Protein AF-A0A7C5CYV4-F1 (afdb_monomer)

pLDDT: mean 91.51, std 8.61, range [51.41, 98.88]

Sequence (320 aa):
MGTHDGYVVGGNYYFTNEAPPGLSGQSLVLNRGVSTPDTAIVINNTSIYDPGYTNTFDEEIDGLFTVAFWAKGGLSDTWRPWVSKFGENGLGWQLRNGGWVPAGTTIPCWTVRGGGWGGGEFLLGCGPTWARDGDREDLHAAVSGAGGSAQYYYTDNDWHLYVGTFNVYTGERKLYIDGILRGWMINNPPNTLAPQSHIVIGGRDTGGGVIEAFTACQVYDVRIYNYELSEEEIKALMPDPVIFSQPPASVTGYVGGKVTLAARVGITEPITNQWQLNGVDLVDGEYNGTIIIGARSNVLTMINLTTNMAGVYRLVVSNP

Nearest PDB structures (foldseek):
  2ags-assembly1_A  TM=5.484E-01  e=1.325E-05  Trypanosoma rangeli
  4dqa-assembly1_A  TM=5.396E-01  e=6.720E-04  Bacteroides ovatus ATCC 8483
  6s9f-assembly1_A  TM=2.936E-01  e=8.263E-04  Drosophila melanogaster
  6s9f-assembly2_B  TM=2.957E-01  e=1.385E-03  Drosophila melanogaster
  2y25-assembly1_A  TM=2.610E-01  e=2.855E-03  Homo sapiens

Radius of gyration: 23.03 Å; Cα contacts (8 Å, |Δi|>4): 926; chains: 1; bounding box: 54×42×73 Å

Structure (mmCIF, N/CA/C/O backbone):
data_AF-A0A7C5CYV4-F1
#
_entry.id   AF-A0A7C5CYV4-F1
#
loop_
_atom_site.group_PDB
_atom_site.id
_atom_site.type_symbol
_atom_site.label_atom_id
_atom_site.label_alt_id
_atom_site.label_comp_id
_atom_site.label_asym_id
_atom_site.label_entity_id
_atom_site.label_seq_id
_atom_site.pdbx_PDB_ins_code
_atom_site.Cartn_x
_atom_site.Cartn_y
_atom_site.Cartn_z
_atom_site.occupancy
_atom_site.B_iso_or_equiv
_atom_site.auth_seq_id
_atom_site.auth_comp_id
_atom_site.auth_asym_id
_atom_site.auth_atom_id
_atom_site.pdbx_PDB_model_num
ATOM 1 N N . MET A 1 1 ? -9.041 -8.671 -25.259 1.00 51.41 1 MET A N 1
ATOM 2 C CA . MET A 1 1 ? -7.736 -8.359 -24.660 1.00 51.41 1 MET A CA 1
ATOM 3 C C . MET A 1 1 ? -7.744 -6.883 -24.356 1.00 51.41 1 MET A C 1
ATOM 5 O O . MET A 1 1 ? -8.153 -6.115 -25.226 1.00 51.41 1 MET A O 1
ATOM 9 N N . GLY A 1 2 ? -7.483 -6.528 -23.105 1.00 73.31 2 GLY A N 1
ATOM 10 C CA . GLY A 1 2 ? -7.384 -5.147 -22.658 1.00 73.31 2 GLY A CA 1
ATOM 11 C C . GLY A 1 2 ? -6.054 -4.530 -23.085 1.00 73.31 2 GLY A C 1
ATOM 12 O O . GLY A 1 2 ? -5.097 -5.232 -23.403 1.00 73.31 2 GLY A O 1
ATOM 13 N N . THR A 1 3 ? -5.999 -3.199 -23.102 1.00 87.81 3 THR A N 1
ATOM 14 C CA . THR A 1 3 ? -4.790 -2.430 -23.445 1.00 87.81 3 THR A CA 1
ATOM 15 C C . THR A 1 3 ? -3.607 -2.765 -22.534 1.00 87.81 3 THR A C 1
ATOM 17 O O . THR A 1 3 ? -2.477 -2.718 -22.989 1.00 87.81 3 THR A O 1
ATOM 20 N N . HIS A 1 4 ? -3.852 -3.161 -21.283 1.00 94.00 4 HIS A N 1
ATOM 21 C CA . HIS A 1 4 ? -2.819 -3.451 -20.283 1.00 94.00 4 HIS A CA 1
ATOM 22 C C . HIS A 1 4 ? -2.990 -4.847 -19.673 1.00 94.00 4 HIS A C 1
ATOM 24 O O . HIS A 1 4 ? -3.021 -5.013 -18.455 1.00 94.00 4 HIS A O 1
ATOM 30 N N . ASP A 1 5 ? -3.154 -5.863 -20.522 1.00 94.62 5 ASP A N 1
ATOM 31 C CA . ASP A 1 5 ? -3.214 -7.251 -20.060 1.00 94.62 5 ASP A CA 1
ATOM 32 C C . ASP A 1 5 ? -1.851 -7.680 -19.484 1.00 94.62 5 ASP A C 1
ATOM 34 O O . ASP A 1 5 ? -0.799 -7.429 -20.077 1.00 94.62 5 ASP A O 1
ATOM 38 N N . GLY A 1 6 ? -1.860 -8.354 -18.334 1.00 94.94 6 GLY A N 1
ATOM 39 C CA . GLY A 1 6 ? -0.648 -8.907 -17.729 1.00 94.94 6 GLY A CA 1
ATOM 40 C C . GLY A 1 6 ? -0.226 -10.235 -18.363 1.00 94.94 6 GLY A C 1
ATOM 41 O O . GLY A 1 6 ? -1.073 -11.067 -18.694 1.00 94.94 6 GLY A O 1
ATOM 42 N N . TYR A 1 7 ? 1.079 -10.468 -18.476 1.00 96.19 7 TYR A N 1
ATOM 43 C CA . TYR A 1 7 ? 1.656 -11.767 -18.819 1.00 96.19 7 TYR A CA 1
ATOM 44 C C . TYR A 1 7 ? 2.636 -12.230 -17.742 1.00 96.19 7 TYR A C 1
ATOM 46 O O . TYR A 1 7 ? 3.230 -11.430 -17.023 1.00 96.19 7 TYR A O 1
ATOM 54 N N . VAL A 1 8 ? 2.788 -13.545 -17.607 1.00 97.75 8 VAL A N 1
ATOM 55 C CA . VAL A 1 8 ? 3.682 -14.134 -16.609 1.00 97.75 8 VAL A CA 1
ATOM 56 C C . VAL A 1 8 ? 5.107 -14.256 -17.145 1.00 97.75 8 VAL A C 1
ATOM 58 O O . VAL A 1 8 ? 5.327 -14.695 -18.273 1.00 97.75 8 VAL A O 1
ATOM 61 N N . VAL A 1 9 ? 6.074 -13.923 -16.297 1.00 97.88 9 VAL A N 1
ATOM 62 C CA . VAL A 1 9 ? 7.462 -14.394 -16.381 1.00 97.88 9 VAL A CA 1
ATOM 63 C C . VAL A 1 9 ? 7.652 -15.409 -15.257 1.00 97.88 9 VAL A C 1
ATOM 65 O O . VAL A 1 9 ? 7.185 -15.160 -14.150 1.00 97.88 9 VAL A O 1
ATOM 68 N N . GLY A 1 10 ? 8.287 -16.551 -15.532 1.00 96.12 10 GLY A N 1
ATOM 69 C CA . GLY A 1 10 ? 8.396 -17.668 -14.582 1.00 96.12 10 GLY A CA 1
ATOM 70 C C . GLY A 1 10 ? 7.195 -18.621 -14.637 1.00 96.12 10 GLY A C 1
ATOM 71 O O . GLY A 1 10 ? 6.613 -18.832 -15.703 1.00 96.12 10 GLY A O 1
ATOM 72 N N . GLY A 1 11 ? 6.830 -19.229 -13.503 1.00 95.38 11 GLY A N 1
ATOM 73 C CA . GLY A 1 11 ? 5.749 -20.227 -13.467 1.00 95.38 11 GLY A CA 1
ATOM 74 C C . GLY A 1 11 ? 5.140 -20.557 -12.099 1.00 95.38 11 GLY A C 1
ATOM 75 O O . GLY A 1 11 ? 4.146 -21.277 -12.046 1.00 95.38 11 GLY A O 1
ATOM 76 N N . ASN A 1 12 ? 5.675 -20.035 -10.992 1.00 97.00 12 ASN A N 1
ATOM 77 C CA . ASN A 1 12 ? 5.124 -20.228 -9.648 1.00 97.00 12 ASN A CA 1
ATOM 78 C C . ASN A 1 12 ? 4.121 -19.117 -9.300 1.00 97.00 12 ASN A C 1
ATOM 80 O O . ASN A 1 12 ? 4.417 -18.206 -8.521 1.00 97.00 12 ASN A O 1
ATOM 84 N N . TYR A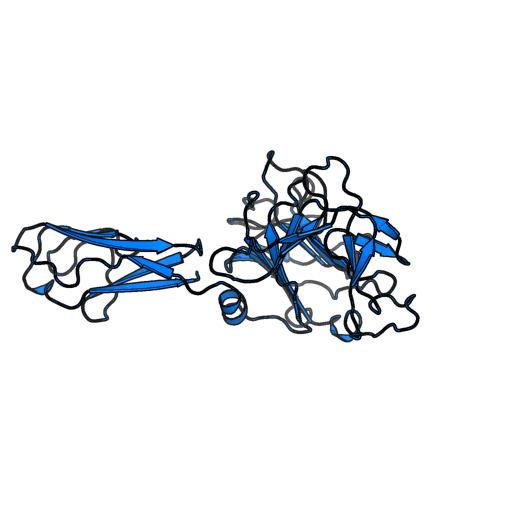 1 13 ? 2.936 -19.193 -9.907 1.00 98.00 13 TYR A N 1
ATOM 85 C CA . TYR A 1 13 ? 1.819 -18.304 -9.606 1.00 98.00 13 TYR A CA 1
ATOM 86 C C . TYR A 1 13 ? 0.483 -19.043 -9.622 1.00 98.00 13 TYR A C 1
ATOM 88 O O . TYR A 1 13 ? 0.315 -20.039 -10.324 1.00 98.00 13 TYR A O 1
ATOM 96 N N . TYR A 1 14 ? -0.481 -18.545 -8.853 1.00 98.12 14 TYR A N 1
ATOM 97 C CA . TYR A 1 14 ? -1.870 -18.999 -8.906 1.00 98.12 14 TYR A CA 1
ATOM 98 C C . TYR A 1 14 ? -2.801 -17.980 -8.242 1.00 98.12 14 TYR A C 1
ATOM 100 O O . TYR A 1 14 ? -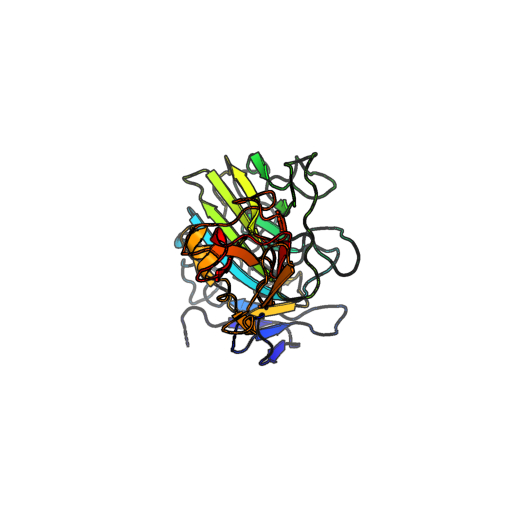2.367 -17.172 -7.423 1.00 98.12 14 TYR A O 1
ATOM 108 N N . PHE A 1 15 ? -4.092 -18.036 -8.569 1.00 98.00 15 PHE A N 1
ATOM 109 C CA . PHE A 1 15 ? -5.118 -17.249 -7.884 1.00 98.00 15 PHE A CA 1
ATOM 110 C C . PHE A 1 15 ? -5.742 -18.043 -6.736 1.00 98.00 15 PHE A C 1
ATOM 112 O O . PHE A 1 15 ? -5.968 -19.249 -6.850 1.00 98.00 15 PHE A O 1
ATOM 119 N N . THR A 1 16 ? -6.044 -17.369 -5.630 1.00 98.06 16 THR A N 1
ATOM 120 C CA . THR A 1 16 ? -6.710 -17.954 -4.457 1.00 98.06 16 THR A CA 1
ATOM 121 C C . THR A 1 16 ? -7.824 -17.043 -3.957 1.00 98.06 16 THR A C 1
ATOM 123 O O . THR A 1 16 ? -7.782 -15.838 -4.177 1.00 98.06 16 THR A O 1
ATOM 126 N N . ASN A 1 17 ? -8.806 -17.611 -3.255 1.00 96.38 17 ASN A N 1
ATOM 127 C CA . ASN A 1 17 ? -9.902 -16.858 -2.631 1.00 96.38 17 ASN A CA 1
ATOM 128 C C . ASN A 1 17 ? -9.525 -16.265 -1.260 1.00 96.38 17 ASN A C 1
ATOM 130 O O . ASN A 1 17 ? -10.371 -15.677 -0.592 1.00 96.38 17 ASN A O 1
ATOM 134 N N . GLU A 1 18 ? -8.285 -16.453 -0.797 1.00 95.00 18 GLU A N 1
ATOM 135 C CA . GLU A 1 18 ? -7.772 -15.684 0.339 1.00 95.00 18 GLU A CA 1
ATOM 136 C C . GLU A 1 18 ? -7.654 -14.219 -0.092 1.00 95.00 18 GLU A C 1
ATOM 138 O O . GLU A 1 18 ? -6.899 -13.897 -1.005 1.00 95.00 18 GLU A O 1
ATOM 143 N N . ALA A 1 19 ? -8.419 -13.345 0.544 1.00 92.06 19 ALA A N 1
ATOM 144 C CA . ALA A 1 19 ? -8.445 -11.913 0.284 1.00 92.06 19 ALA A CA 1
ATOM 145 C C . ALA A 1 19 ? -8.018 -11.156 1.551 1.00 92.06 19 ALA A C 1
ATOM 147 O O . ALA A 1 19 ? -7.995 -11.755 2.636 1.00 92.06 19 ALA A O 1
ATOM 148 N N . PRO A 1 20 ? -7.688 -9.860 1.436 1.00 92.31 20 PRO A N 1
ATOM 149 C CA . PRO A 1 20 ? -7.478 -9.022 2.603 1.00 92.31 20 PRO A CA 1
ATOM 150 C C . PRO A 1 20 ? -8.663 -9.074 3.579 1.00 92.31 20 PRO A C 1
ATOM 152 O O . PRO A 1 20 ? -9.802 -9.294 3.150 1.00 92.31 20 PRO A O 1
ATOM 155 N N . PRO A 1 21 ? -8.419 -8.873 4.885 1.00 85.06 21 PRO A N 1
ATOM 156 C CA . PRO A 1 21 ? -9.464 -8.782 5.897 1.00 85.06 21 PRO A CA 1
ATOM 157 C C . PRO A 1 21 ? -10.642 -7.910 5.449 1.00 85.06 21 PRO A C 1
ATOM 159 O O . PRO A 1 21 ? -10.439 -6.820 4.937 1.00 85.06 21 PRO A O 1
ATOM 162 N N . GLY A 1 22 ? -11.878 -8.393 5.603 1.00 83.44 22 GLY A N 1
ATOM 163 C CA . GLY A 1 22 ? -13.083 -7.640 5.222 1.00 83.44 22 GLY A CA 1
ATOM 164 C C . GLY A 1 22 ? -13.363 -7.536 3.716 1.00 83.44 22 GLY A C 1
ATOM 165 O O . GLY A 1 22 ? -14.445 -7.082 3.349 1.00 83.44 22 GLY A O 1
ATOM 166 N N . LEU A 1 23 ? -12.456 -7.994 2.846 1.00 88.69 23 LEU A N 1
ATOM 167 C CA . LEU A 1 23 ? -12.651 -8.023 1.396 1.00 88.69 23 LEU A CA 1
ATOM 168 C C . LEU A 1 23 ? -12.988 -9.433 0.893 1.00 88.69 23 LEU A C 1
ATOM 170 O O . LEU A 1 23 ? -12.772 -10.446 1.557 1.00 88.69 23 LEU A O 1
ATOM 174 N N . SER A 1 24 ? -13.532 -9.494 -0.320 1.00 90.56 24 SER A N 1
ATOM 175 C CA . SER A 1 24 ? -13.880 -10.734 -1.013 1.00 90.56 24 SER A CA 1
ATOM 176 C C . SER A 1 24 ? -13.398 -10.678 -2.453 1.00 90.56 24 SER A C 1
ATOM 178 O O . SER A 1 24 ? -13.527 -9.637 -3.089 1.00 90.56 24 SER A O 1
ATOM 180 N N . GLY A 1 25 ? -12.934 -11.796 -2.999 1.00 93.44 25 GLY A N 1
ATOM 181 C CA . GLY A 1 25 ? -12.469 -11.869 -4.379 1.00 93.44 25 GLY A CA 1
ATOM 182 C C . GLY A 1 25 ? -11.331 -12.866 -4.512 1.00 93.44 25 GLY A C 1
ATOM 183 O O . GLY A 1 25 ? -11.201 -13.775 -3.692 1.00 93.44 25 GLY A O 1
ATOM 184 N N . GLN A 1 26 ? -10.511 -12.683 -5.545 1.00 96.75 26 GLN A N 1
ATOM 185 C CA . GLN A 1 26 ? -9.305 -13.472 -5.757 1.00 96.75 26 GLN A CA 1
ATOM 186 C C . GLN A 1 26 ? -8.059 -12.608 -5.608 1.00 96.75 26 GLN A C 1
ATOM 188 O O . GLN A 1 26 ? -8.012 -11.492 -6.116 1.00 96.75 26 GLN A O 1
ATOM 193 N N . SER A 1 27 ? -7.043 -13.144 -4.945 1.00 98.12 27 SER A N 1
ATOM 194 C CA . SER A 1 27 ? -5.697 -12.576 -4.899 1.00 98.12 27 SER A CA 1
ATOM 195 C C . SER A 1 27 ? -4.739 -13.414 -5.735 1.00 98.12 27 SER A C 1
ATOM 197 O O . SER A 1 27 ? -4.954 -14.612 -5.949 1.00 98.12 27 SER A O 1
ATOM 199 N N . LEU A 1 28 ? -3.673 -12.777 -6.206 1.00 98.25 28 LEU A N 1
ATOM 200 C CA . LEU A 1 28 ? -2.596 -13.415 -6.944 1.00 98.25 28 LEU A CA 1
ATOM 201 C C . LEU A 1 28 ? -1.492 -13.813 -5.967 1.00 98.25 28 LEU A C 1
ATOM 203 O O . LEU A 1 28 ? -0.954 -12.963 -5.265 1.00 98.25 28 LEU A O 1
ATOM 207 N N . VAL A 1 29 ? -1.124 -15.089 -5.953 1.00 98.25 29 VAL A N 1
ATOM 208 C CA . VAL A 1 29 ? 0.038 -15.603 -5.224 1.00 98.25 29 VAL A CA 1
ATOM 209 C C . VAL A 1 29 ? 1.217 -15.717 -6.183 1.00 98.25 29 VAL A C 1
ATOM 211 O O . VAL A 1 29 ? 1.066 -16.282 -7.264 1.00 98.25 29 VAL A O 1
ATOM 214 N N . LEU A 1 30 ? 2.387 -15.235 -5.765 1.00 97.75 30 LEU A N 1
ATOM 215 C CA . LEU A 1 30 ? 3.654 -15.317 -6.489 1.00 97.75 30 LEU A CA 1
ATOM 216 C C . LEU A 1 30 ? 4.726 -15.961 -5.607 1.00 97.75 30 LEU A C 1
ATOM 218 O O . LEU A 1 30 ? 4.907 -15.589 -4.448 1.00 97.75 30 LEU A O 1
ATOM 222 N N . ASN A 1 31 ? 5.469 -16.916 -6.168 1.00 96.12 31 ASN A N 1
ATOM 223 C CA . ASN A 1 31 ? 6.646 -17.532 -5.549 1.00 96.12 31 ASN A CA 1
ATOM 224 C C . ASN A 1 31 ? 6.398 -18.114 -4.138 1.00 96.12 31 ASN A C 1
ATOM 226 O O . ASN A 1 31 ? 7.244 -18.000 -3.246 1.00 96.12 31 ASN A O 1
ATOM 230 N N . ARG A 1 32 ? 5.245 -18.754 -3.894 1.00 92.06 32 ARG A N 1
ATOM 231 C CA . ARG A 1 32 ? 4.964 -19.349 -2.576 1.00 92.06 32 ARG A CA 1
ATOM 232 C C . ARG A 1 32 ? 5.909 -20.514 -2.295 1.00 92.06 32 ARG A C 1
ATOM 234 O O . ARG A 1 32 ? 6.055 -21.417 -3.116 1.00 92.06 32 ARG A O 1
ATOM 241 N N . GLY A 1 33 ? 6.499 -20.511 -1.099 1.00 87.69 33 GLY A N 1
ATOM 242 C CA . GLY A 1 33 ? 7.288 -21.630 -0.577 1.00 87.69 33 GLY A CA 1
ATOM 243 C C . GLY A 1 33 ? 8.644 -21.846 -1.252 1.00 87.69 33 GLY A C 1
ATOM 244 O O . GLY A 1 33 ? 9.240 -22.899 -1.044 1.00 87.69 33 GLY A O 1
ATOM 245 N N . VAL A 1 34 ? 9.140 -20.882 -2.038 1.00 87.56 34 VAL A N 1
ATOM 246 C CA . VAL A 1 34 ? 10.459 -20.969 -2.684 1.00 87.56 34 VAL A CA 1
ATOM 247 C C . VAL A 1 34 ? 11.450 -19.978 -2.079 1.00 87.56 34 VAL A C 1
ATOM 249 O O . VAL A 1 34 ? 11.099 -18.851 -1.739 1.00 87.56 34 VAL A O 1
ATOM 252 N N . SER A 1 35 ? 12.708 -20.401 -1.954 1.00 86.25 35 SER A N 1
ATOM 253 C CA . SER A 1 35 ? 13.813 -19.562 -1.468 1.00 86.25 35 SER A CA 1
ATOM 254 C C . SER A 1 35 ? 14.411 -18.670 -2.558 1.00 86.25 35 SER A C 1
ATOM 256 O O . SER A 1 35 ? 14.986 -17.626 -2.255 1.00 86.25 35 SER A O 1
ATOM 258 N N . THR A 1 36 ? 14.245 -19.048 -3.827 1.00 90.19 36 THR A N 1
ATOM 259 C CA . THR A 1 36 ? 14.706 -18.295 -5.001 1.00 90.19 36 THR A CA 1
ATOM 260 C C . THR A 1 36 ? 13.524 -17.975 -5.921 1.00 90.19 36 THR A C 1
ATOM 262 O O . THR A 1 36 ? 13.259 -18.733 -6.853 1.00 90.19 36 THR A O 1
ATOM 265 N N . PRO A 1 37 ? 12.776 -16.896 -5.636 1.00 93.56 37 PRO A N 1
ATOM 266 C CA . PRO A 1 37 ? 11.715 -16.397 -6.507 1.00 93.56 37 PRO A CA 1
ATOM 267 C C . PRO A 1 37 ? 12.201 -16.095 -7.929 1.00 93.56 37 PRO A C 1
ATOM 269 O O . PRO A 1 37 ? 13.286 -15.540 -8.103 1.00 93.56 37 PRO A O 1
ATOM 272 N N . ASP A 1 38 ? 11.379 -16.433 -8.918 1.00 96.25 38 ASP A N 1
ATOM 273 C CA . ASP A 1 38 ? 11.640 -16.251 -10.354 1.00 96.25 38 ASP A CA 1
ATOM 274 C C . ASP A 1 38 ? 10.377 -15.879 -11.154 1.00 96.25 38 ASP A C 1
ATOM 276 O O . ASP A 1 38 ? 10.398 -15.838 -12.385 1.00 96.25 38 ASP A O 1
ATOM 280 N N . THR A 1 39 ? 9.259 -15.654 -10.456 1.00 97.94 39 THR A N 1
ATOM 281 C CA . THR A 1 39 ? 7.946 -15.457 -11.063 1.00 97.94 39 THR A CA 1
ATOM 282 C C . THR A 1 39 ? 7.392 -14.062 -10.783 1.00 97.94 39 THR A C 1
ATOM 284 O O . THR A 1 39 ? 7.377 -13.618 -9.637 1.00 97.94 39 THR A O 1
ATOM 287 N N . ALA A 1 40 ? 6.906 -13.377 -11.816 1.00 98.31 40 ALA A N 1
ATOM 288 C CA . ALA A 1 40 ? 6.264 -12.064 -11.728 1.00 98.31 40 ALA A CA 1
ATOM 289 C C . ALA A 1 40 ? 5.204 -11.905 -12.826 1.00 98.31 40 ALA A C 1
ATOM 291 O O . ALA A 1 40 ? 5.198 -12.653 -13.806 1.00 98.31 40 ALA A O 1
ATOM 292 N N . ILE A 1 41 ? 4.331 -10.908 -12.681 1.00 98.50 41 ILE A N 1
ATOM 293 C CA . ILE A 1 41 ? 3.418 -10.482 -13.746 1.00 98.50 41 ILE A CA 1
ATOM 294 C C . ILE A 1 41 ? 3.920 -9.166 -14.326 1.00 98.50 41 ILE A C 1
ATOM 296 O O . ILE A 1 41 ? 4.076 -8.185 -13.603 1.00 98.50 41 ILE A O 1
ATOM 300 N N . VAL A 1 42 ? 4.156 -9.149 -15.630 1.00 98.44 42 VAL A N 1
ATOM 301 C CA . VAL A 1 42 ? 4.557 -7.968 -16.393 1.00 98.44 42 VAL A CA 1
ATOM 302 C C . VAL A 1 42 ? 3.335 -7.421 -17.119 1.00 98.44 42 VAL A C 1
ATOM 304 O O . VAL A 1 42 ? 2.555 -8.188 -17.684 1.00 98.44 42 VAL A O 1
ATOM 307 N N . ILE A 1 43 ? 3.134 -6.107 -17.087 1.00 97.94 43 ILE A N 1
ATOM 308 C CA . ILE A 1 43 ? 1.970 -5.466 -17.704 1.00 97.94 43 ILE A CA 1
ATOM 309 C C . ILE A 1 43 ? 2.323 -5.025 -19.124 1.00 97.94 43 ILE A C 1
ATOM 311 O O . ILE A 1 43 ? 3.224 -4.208 -19.314 1.00 97.94 43 ILE A O 1
ATOM 315 N N . ASN A 1 44 ? 1.606 -5.552 -20.120 1.00 96.38 44 ASN A N 1
ATOM 316 C CA . ASN A 1 44 ? 1.825 -5.183 -21.519 1.00 96.38 44 ASN A CA 1
ATOM 317 C C . ASN A 1 44 ? 1.519 -3.707 -21.783 1.00 96.38 44 ASN A C 1
ATOM 319 O O . ASN A 1 44 ? 0.660 -3.092 -21.141 1.00 96.38 44 ASN A O 1
ATOM 323 N N . ASN A 1 45 ? 2.166 -3.190 -22.823 1.00 96.38 45 ASN A N 1
ATOM 324 C CA . ASN A 1 45 ? 2.012 -1.837 -23.345 1.00 96.38 45 ASN A CA 1
ATOM 325 C C . ASN A 1 45 ? 2.392 -0.765 -22.323 1.00 96.38 45 ASN A C 1
ATOM 327 O O . ASN A 1 45 ? 1.825 0.324 -22.319 1.00 96.38 45 ASN A O 1
ATOM 331 N N . THR A 1 46 ? 3.345 -1.092 -21.450 1.00 96.94 46 THR A N 1
ATOM 332 C CA . THR A 1 46 ? 3.872 -0.179 -20.427 1.00 96.94 46 THR A CA 1
ATOM 333 C C . THR A 1 46 ? 5.365 0.074 -20.582 1.00 96.94 46 THR A C 1
ATOM 335 O O . THR A 1 46 ? 5.921 0.829 -19.793 1.00 96.94 46 THR A O 1
ATOM 338 N N . SER A 1 47 ? 6.012 -0.518 -21.589 1.00 96.88 47 SER A N 1
ATOM 339 C CA . SER A 1 47 ? 7.370 -0.181 -22.018 1.00 96.88 47 SER A CA 1
ATOM 340 C C . SER A 1 47 ? 7.355 0.325 -23.456 1.00 96.88 47 SER A C 1
ATOM 342 O O . SER A 1 47 ? 6.632 -0.213 -24.288 1.00 96.88 47 SER A O 1
ATOM 344 N N . ILE A 1 48 ? 8.213 1.288 -23.799 1.00 96.94 48 ILE A N 1
ATOM 345 C CA . ILE A 1 48 ? 8.389 1.772 -25.183 1.00 96.94 48 ILE A CA 1
ATOM 346 C C . ILE A 1 48 ? 8.885 0.694 -26.154 1.00 96.94 48 ILE A C 1
ATOM 348 O O . ILE A 1 48 ? 8.918 0.916 -27.364 1.00 96.94 48 ILE A O 1
ATOM 352 N N . TYR A 1 49 ? 9.311 -0.459 -25.637 1.00 95.88 49 TYR A N 1
ATOM 353 C CA . TYR A 1 49 ? 9.683 -1.612 -26.448 1.00 95.88 49 TYR A CA 1
ATOM 354 C C . TYR A 1 49 ? 8.490 -2.499 -26.820 1.00 95.88 49 TYR A C 1
ATOM 356 O O . TYR A 1 49 ? 8.626 -3.351 -27.700 1.00 95.88 49 TYR A O 1
ATOM 364 N N . ASP A 1 50 ? 7.325 -2.285 -26.205 1.00 95.25 50 ASP A N 1
ATOM 365 C CA . ASP A 1 50 ? 6.103 -2.982 -26.573 1.00 95.25 50 ASP A CA 1
ATOM 366 C C . ASP A 1 50 ? 5.590 -2.488 -27.931 1.00 95.25 50 ASP A C 1
ATOM 368 O O . ASP A 1 50 ? 5.411 -1.283 -28.126 1.00 95.25 50 ASP A O 1
ATOM 372 N N . PRO A 1 51 ? 5.238 -3.391 -28.868 1.00 93.19 51 PRO A N 1
ATOM 373 C CA . PRO A 1 51 ? 4.621 -2.996 -30.134 1.00 93.19 51 PRO A CA 1
ATOM 374 C C . PRO A 1 51 ? 3.318 -2.202 -29.967 1.00 93.19 51 PRO A C 1
ATOM 376 O O . PRO A 1 51 ? 2.934 -1.464 -30.872 1.00 93.19 51 PRO A O 1
ATOM 379 N N . GLY A 1 52 ? 2.624 -2.385 -28.838 1.00 94.06 52 GLY A N 1
ATOM 380 C CA . GLY A 1 52 ? 1.382 -1.696 -28.498 1.00 94.06 52 GLY A CA 1
ATOM 381 C C . GLY A 1 52 ? 1.528 -0.633 -27.409 1.00 94.06 52 GLY A C 1
ATOM 382 O O . GLY A 1 52 ? 0.503 -0.264 -26.843 1.00 94.06 52 GLY A O 1
ATOM 383 N N . TYR A 1 53 ? 2.751 -0.176 -27.101 1.00 95.69 53 TYR A N 1
ATOM 384 C CA . TYR A 1 53 ? 3.031 0.822 -26.062 1.00 95.69 53 TYR A CA 1
ATOM 385 C C . TYR A 1 53 ? 2.010 1.965 -26.036 1.00 95.69 53 TYR A C 1
ATOM 387 O O . TYR A 1 53 ? 1.736 2.599 -27.060 1.00 95.69 53 TYR A O 1
ATOM 395 N N . THR A 1 54 ? 1.507 2.267 -24.838 1.00 94.38 54 THR A N 1
ATOM 396 C CA . THR A 1 54 ? 0.770 3.498 -24.563 1.00 94.38 54 THR A CA 1
ATOM 397 C C . THR A 1 54 ? 1.426 4.247 -23.412 1.00 94.38 54 THR A C 1
ATOM 399 O O . THR A 1 54 ? 1.986 3.672 -22.484 1.00 94.38 54 THR A O 1
ATOM 402 N N . ASN A 1 55 ? 1.318 5.567 -23.459 1.00 92.25 55 ASN A N 1
ATOM 403 C CA . ASN A 1 55 ? 1.981 6.489 -22.540 1.00 92.25 55 ASN A CA 1
ATOM 404 C C . ASN A 1 55 ? 1.307 6.605 -21.155 1.00 92.25 55 ASN A C 1
ATOM 406 O O . ASN A 1 55 ? 1.604 7.503 -20.372 1.00 92.25 55 ASN A O 1
ATOM 410 N N . THR A 1 56 ? 0.378 5.696 -20.856 1.00 94.44 56 THR A N 1
ATOM 411 C CA . THR A 1 56 ? -0.519 5.729 -19.691 1.00 94.44 56 THR A CA 1
ATOM 412 C C . THR A 1 56 ? 0.219 5.684 -18.354 1.00 94.44 56 THR A C 1
ATOM 414 O O . THR A 1 56 ? -0.275 6.185 -17.350 1.00 94.44 56 THR A O 1
ATOM 417 N N . PHE A 1 57 ? 1.418 5.101 -18.333 1.00 95.06 57 PHE A N 1
ATOM 418 C CA . PHE A 1 57 ? 2.249 4.986 -17.131 1.00 95.06 57 PHE A CA 1
ATOM 419 C C . PHE A 1 57 ? 3.610 5.663 -17.283 1.00 95.06 57 PHE A C 1
ATOM 421 O O . PHE A 1 57 ? 4.548 5.348 -16.549 1.00 95.06 57 PHE A O 1
ATOM 428 N N . ASP A 1 58 ? 3.695 6.580 -18.243 1.00 94.00 58 ASP A N 1
ATOM 429 C CA . ASP A 1 58 ? 4.834 7.449 -18.480 1.00 94.00 58 ASP A CA 1
ATOM 430 C C . ASP A 1 58 ? 4.349 8.910 -18.378 1.00 94.00 58 ASP A C 1
ATOM 432 O O . ASP A 1 58 ? 4.013 9.335 -17.274 1.00 94.00 58 ASP A O 1
ATOM 436 N N . GLU A 1 59 ? 4.230 9.685 -19.458 1.00 90.56 59 GLU A N 1
ATOM 437 C CA . GLU A 1 59 ? 3.922 11.128 -19.333 1.00 90.56 59 GLU A CA 1
ATOM 438 C C . GLU A 1 59 ? 2.556 11.422 -18.677 1.00 90.56 59 GLU A C 1
ATOM 440 O O . GLU A 1 59 ? 2.348 12.514 -18.166 1.00 90.56 59 GLU A O 1
ATOM 445 N N . GLU A 1 60 ? 1.612 10.473 -18.643 1.00 92.38 60 GLU A N 1
ATOM 446 C CA . GLU A 1 60 ? 0.331 10.678 -17.947 1.00 92.38 60 GLU A CA 1
ATOM 447 C C . GLU A 1 60 ? 0.447 10.668 -16.409 1.00 92.38 60 GLU A C 1
ATOM 449 O O . GLU A 1 60 ? -0.486 11.106 -15.736 1.00 92.38 60 GLU A O 1
ATOM 454 N N . ILE A 1 61 ? 1.565 10.191 -15.846 1.00 94.31 61 ILE A N 1
ATOM 455 C CA . ILE A 1 61 ? 1.795 10.078 -14.392 1.00 94.31 61 ILE A CA 1
ATOM 456 C C . ILE A 1 61 ? 3.083 10.785 -13.921 1.00 94.31 61 ILE A C 1
ATOM 458 O O . ILE A 1 61 ? 3.554 10.552 -12.804 1.00 94.31 61 ILE A O 1
ATOM 462 N N . ASP A 1 62 ? 3.689 11.627 -14.762 1.00 89.19 62 ASP A N 1
ATOM 463 C CA . ASP A 1 62 ? 4.973 12.288 -14.479 1.00 89.19 62 ASP A CA 1
ATOM 464 C C . ASP A 1 62 ? 4.869 13.387 -13.401 1.00 89.19 62 ASP A C 1
ATOM 466 O O . ASP A 1 62 ? 5.761 13.544 -12.564 1.00 89.19 62 ASP A O 1
ATOM 470 N N . GLY A 1 63 ? 3.748 14.108 -13.358 1.00 91.06 63 GLY A N 1
ATOM 471 C CA . GLY A 1 63 ? 3.512 15.185 -12.401 1.00 91.06 63 GLY A CA 1
ATOM 472 C C . GLY A 1 63 ? 3.000 14.699 -11.047 1.00 91.06 63 GLY A C 1
ATOM 473 O O . GLY A 1 63 ? 3.552 15.044 -9.998 1.00 91.06 63 GLY A O 1
ATOM 474 N N . LEU A 1 64 ? 1.925 13.912 -11.052 1.00 95.88 64 LEU A N 1
ATOM 475 C CA . LEU A 1 64 ? 1.319 13.368 -9.842 1.00 95.88 64 LEU A CA 1
ATOM 476 C C . LEU A 1 64 ? 0.702 11.995 -10.095 1.00 95.88 64 LEU A C 1
ATOM 478 O O . LEU A 1 64 ? 0.139 11.748 -11.159 1.00 95.88 64 LEU A O 1
ATOM 482 N N . PHE A 1 65 ? 0.792 11.107 -9.110 1.00 98.38 65 PHE A N 1
ATOM 483 C CA . PHE A 1 65 ? 0.216 9.772 -9.200 1.00 98.38 65 PHE A CA 1
ATOM 484 C C . PHE A 1 65 ? 0.097 9.097 -7.836 1.00 98.38 65 PHE A C 1
ATOM 486 O O . PHE A 1 65 ? 0.748 9.481 -6.859 1.00 98.38 65 PHE A O 1
ATOM 493 N N . THR A 1 66 ? -0.722 8.050 -7.794 1.00 98.81 66 THR A N 1
ATOM 494 C CA . THR A 1 66 ? -0.871 7.173 -6.632 1.00 98.81 66 THR A CA 1
ATOM 495 C C . THR A 1 66 ? -0.741 5.721 -7.055 1.00 98.81 66 THR A C 1
ATOM 497 O O . THR A 1 66 ? -1.324 5.317 -8.057 1.00 98.81 66 THR A O 1
ATOM 500 N N . VAL A 1 67 ? -0.033 4.919 -6.263 1.00 98.88 67 VAL A N 1
ATOM 501 C CA . VAL A 1 67 ? -0.017 3.455 -6.370 1.00 98.88 67 VAL A CA 1
ATOM 502 C C . VAL A 1 67 ? -0.610 2.888 -5.090 1.00 98.88 67 VAL A C 1
ATOM 504 O O . VAL A 1 67 ? -0.114 3.191 -4.008 1.00 98.88 67 VAL A O 1
ATOM 507 N N . ALA A 1 68 ? -1.657 2.075 -5.209 1.00 98.75 68 ALA A N 1
ATOM 508 C CA . ALA A 1 68 ? -2.346 1.459 -4.082 1.00 98.75 68 ALA A CA 1
ATOM 509 C C . ALA A 1 68 ? -2.549 -0.037 -4.328 1.00 98.75 68 ALA A C 1
ATOM 511 O O . ALA A 1 68 ? -2.951 -0.431 -5.420 1.00 98.75 68 ALA A O 1
ATOM 512 N N . PHE A 1 69 ? -2.277 -0.871 -3.330 1.00 98.50 69 PHE A N 1
ATOM 513 C CA . PHE A 1 69 ? -2.570 -2.303 -3.384 1.00 98.50 69 PHE A CA 1
ATOM 514 C C . PHE A 1 69 ? -2.558 -2.923 -1.996 1.00 98.50 69 PHE A C 1
ATOM 516 O O . PHE A 1 69 ? -1.914 -2.423 -1.076 1.00 98.50 69 PHE A O 1
ATOM 523 N N . TRP A 1 70 ? -3.198 -4.078 -1.872 1.00 97.94 70 TRP A N 1
ATOM 524 C CA . TRP A 1 70 ? -2.997 -4.953 -0.730 1.00 97.94 70 TRP A CA 1
ATOM 525 C C . TRP A 1 70 ? -1.891 -5.953 -1.031 1.00 97.94 70 TRP A C 1
ATOM 527 O O . TRP A 1 70 ? -1.860 -6.546 -2.114 1.00 97.94 70 TRP A O 1
ATOM 537 N N . ALA A 1 71 ? -1.009 -6.182 -0.065 1.00 96.25 71 ALA A N 1
ATOM 538 C CA . ALA A 1 71 ? -0.028 -7.251 -0.152 1.00 96.25 71 ALA A CA 1
ATOM 539 C C . ALA A 1 71 ? 0.109 -8.004 1.168 1.00 96.25 71 ALA A C 1
ATOM 541 O O . ALA A 1 71 ? -0.096 -7.457 2.247 1.00 96.25 71 ALA A O 1
ATOM 542 N N . LYS A 1 72 ? 0.461 -9.277 1.035 1.00 93.56 72 LYS A N 1
ATOM 543 C CA . LYS A 1 72 ? 0.797 -10.204 2.105 1.00 93.56 72 LYS A CA 1
ATOM 544 C C . LYS A 1 72 ? 2.138 -10.855 1.786 1.00 93.56 72 LYS A C 1
ATOM 546 O O . LYS A 1 72 ? 2.388 -11.262 0.646 1.00 93.56 72 LYS A O 1
ATOM 551 N N . GLY A 1 73 ? 3.006 -10.972 2.783 1.00 91.00 73 GLY A N 1
ATOM 552 C CA . GLY A 1 73 ? 4.369 -11.463 2.592 1.00 91.00 73 GLY A CA 1
ATOM 553 C C . GL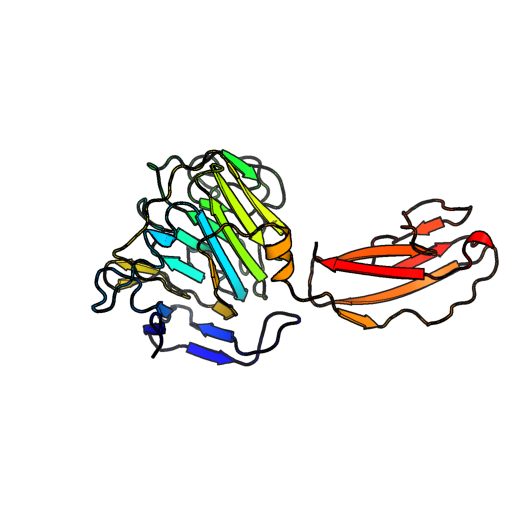Y A 1 73 ? 5.254 -10.488 1.805 1.00 91.00 73 GLY A C 1
ATOM 554 O O . GLY A 1 73 ? 5.081 -9.276 1.855 1.00 91.00 73 GLY A O 1
ATOM 555 N N . GLY A 1 74 ? 6.238 -11.006 1.071 1.00 84.00 74 GLY A N 1
ATOM 556 C CA . GLY A 1 74 ? 7.280 -10.193 0.432 1.00 84.00 74 GLY A CA 1
ATOM 557 C C . GLY A 1 74 ? 8.327 -9.689 1.419 1.00 84.00 74 GLY A C 1
ATOM 558 O O . GLY A 1 74 ? 9.052 -8.744 1.128 1.00 84.00 74 GLY A O 1
ATOM 559 N N . LEU A 1 75 ? 8.414 -10.317 2.590 1.00 76.62 75 LEU A N 1
ATOM 560 C CA . LEU A 1 75 ? 9.342 -9.937 3.642 1.00 76.62 75 LEU A CA 1
ATOM 561 C C . LEU A 1 75 ? 10.663 -10.668 3.442 1.00 76.62 75 LEU A C 1
ATOM 563 O O . LEU A 1 75 ? 10.813 -11.844 3.774 1.00 76.62 75 LEU A O 1
ATOM 567 N N . SER A 1 76 ? 11.621 -9.960 2.869 1.00 69.19 76 SER A N 1
ATOM 568 C CA . SER A 1 76 ? 13.017 -10.360 2.824 1.00 69.19 76 SER A CA 1
ATOM 569 C C . SER A 1 76 ? 13.864 -9.177 3.274 1.00 69.19 76 SER A C 1
ATOM 571 O O . SER A 1 76 ? 13.452 -8.026 3.164 1.00 69.19 76 SER A O 1
ATOM 573 N N . ASP A 1 77 ? 15.070 -9.449 3.751 1.00 66.06 77 ASP A N 1
ATOM 574 C CA . ASP A 1 77 ? 16.091 -8.447 4.083 1.00 66.06 77 ASP A CA 1
ATOM 575 C C . ASP A 1 77 ? 16.733 -7.806 2.834 1.00 66.06 77 ASP A C 1
ATOM 577 O O . ASP A 1 77 ? 17.887 -7.375 2.843 1.00 66.06 77 ASP A O 1
ATOM 581 N N . THR A 1 78 ? 16.003 -7.783 1.722 1.00 78.06 78 THR A N 1
ATOM 582 C CA . THR A 1 78 ? 16.505 -7.447 0.391 1.00 78.06 78 THR A CA 1
ATOM 583 C C . THR A 1 78 ? 15.464 -6.641 -0.351 1.00 78.06 78 THR A C 1
ATOM 585 O O . THR A 1 78 ? 14.344 -7.112 -0.463 1.00 78.06 78 THR A O 1
ATOM 588 N N . TRP A 1 79 ? 15.874 -5.490 -0.891 1.00 91.44 79 TRP A N 1
ATOM 589 C CA . TRP A 1 79 ? 15.109 -4.513 -1.676 1.00 91.44 79 TRP A CA 1
ATOM 590 C C . TRP A 1 79 ? 14.321 -5.113 -2.851 1.00 91.44 79 TRP A C 1
ATOM 592 O O . TRP A 1 79 ? 14.749 -5.080 -4.006 1.00 91.44 79 TRP A O 1
ATOM 602 N N . ARG A 1 80 ? 13.156 -5.664 -2.541 1.00 91.94 80 ARG A N 1
ATOM 603 C CA . ARG A 1 80 ? 12.277 -6.409 -3.427 1.00 91.94 80 ARG A CA 1
ATOM 604 C C . ARG A 1 80 ? 10.929 -5.699 -3.564 1.00 91.94 80 ARG A C 1
ATOM 606 O O . ARG A 1 80 ? 10.235 -5.484 -2.565 1.00 91.94 80 ARG A O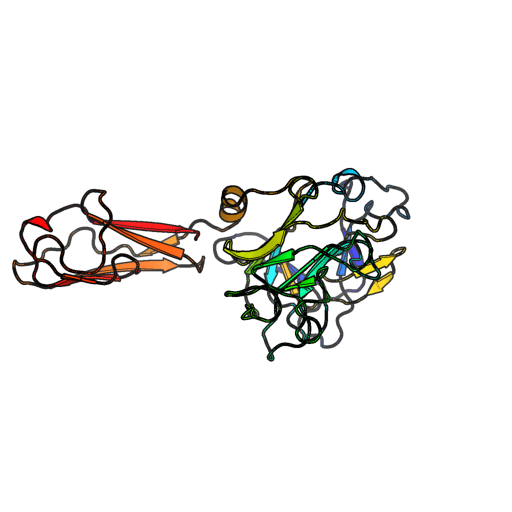 1
ATOM 613 N N . PRO A 1 81 ? 10.547 -5.299 -4.785 1.00 95.81 81 PRO A N 1
ATOM 614 C CA . PRO A 1 81 ? 9.296 -4.595 -5.024 1.00 95.81 81 PRO A CA 1
ATOM 615 C C . PRO A 1 81 ? 8.083 -5.520 -5.069 1.00 95.81 81 PRO A C 1
ATOM 617 O O . PRO A 1 81 ? 8.119 -6.604 -5.655 1.00 95.81 81 PRO A O 1
ATOM 620 N N . TRP A 1 82 ? 6.967 -5.051 -4.514 1.00 97.56 82 TRP A N 1
ATOM 621 C CA . TRP A 1 82 ? 5.659 -5.647 -4.790 1.00 97.56 82 TRP A CA 1
ATOM 622 C C . TRP A 1 82 ? 5.097 -5.128 -6.108 1.00 97.56 82 TRP A C 1
ATOM 624 O O . TRP A 1 82 ? 4.591 -5.918 -6.897 1.00 97.56 82 TRP A O 1
ATOM 634 N N . VAL A 1 83 ? 5.214 -3.823 -6.361 1.00 98.56 83 VAL A N 1
ATOM 635 C CA . VAL A 1 83 ? 4.813 -3.189 -7.621 1.00 98.56 83 VAL A CA 1
ATOM 636 C C . VAL A 1 83 ? 5.868 -2.157 -7.993 1.00 98.56 83 VAL A C 1
ATOM 638 O O . VAL A 1 83 ? 6.293 -1.359 -7.153 1.00 98.56 83 VAL A O 1
ATOM 641 N N . SER A 1 84 ? 6.319 -2.185 -9.243 1.00 98.38 84 SER A N 1
ATOM 642 C CA . SER A 1 84 ? 7.366 -1.283 -9.715 1.00 98.38 84 SER A CA 1
ATOM 643 C C . SER A 1 84 ? 7.190 -0.869 -11.162 1.00 98.38 84 SER A C 1
ATOM 645 O O . SER A 1 84 ? 6.569 -1.578 -11.950 1.00 98.38 84 SER A O 1
ATOM 647 N N . LYS A 1 85 ? 7.843 0.241 -11.505 1.00 97.62 85 LYS A N 1
ATOM 648 C CA . LYS A 1 85 ? 8.313 0.551 -12.853 1.00 97.62 85 LYS A CA 1
ATOM 649 C C . LYS A 1 85 ? 9.763 1.013 -12.716 1.00 97.62 85 LYS A C 1
ATOM 651 O O . LYS A 1 85 ? 10.037 2.187 -12.474 1.00 97.62 85 LYS A O 1
ATOM 656 N N . PHE A 1 86 ? 10.679 0.048 -12.775 1.00 96.75 86 PHE A N 1
ATOM 657 C CA . PHE A 1 86 ? 12.108 0.187 -12.466 1.00 96.75 86 PHE A CA 1
ATOM 658 C C . PHE A 1 86 ? 12.418 0.711 -11.053 1.00 96.75 86 PHE A C 1
ATOM 660 O O . PHE A 1 86 ? 12.474 -0.087 -10.126 1.00 96.75 86 PHE A O 1
ATOM 667 N N . GLY A 1 87 ? 12.640 2.015 -10.866 1.00 94.31 87 GLY A N 1
ATOM 668 C CA . GLY A 1 87 ? 12.915 2.652 -9.570 1.00 94.31 87 GLY A CA 1
ATOM 669 C C . GLY A 1 87 ? 14.351 2.538 -9.060 1.00 94.31 87 GLY A C 1
ATOM 670 O O . GLY A 1 87 ? 14.565 2.656 -7.852 1.00 94.31 87 GLY A O 1
ATOM 671 N N . GLU A 1 88 ? 15.322 2.308 -9.940 1.00 92.88 88 GLU A N 1
ATOM 672 C CA . GLU A 1 88 ? 16.756 2.290 -9.626 1.00 92.88 88 GLU A CA 1
ATOM 673 C C . GLU A 1 88 ? 17.514 3.299 -10.495 1.00 92.88 88 GLU A C 1
ATOM 675 O O . GLU A 1 88 ? 16.976 3.836 -11.459 1.00 92.88 88 GLU A O 1
ATOM 680 N N . ASN A 1 89 ? 18.782 3.564 -10.164 1.00 90.06 89 ASN A N 1
ATOM 681 C CA . ASN A 1 89 ? 19.697 4.361 -10.996 1.00 90.06 89 ASN A CA 1
ATOM 682 C C . ASN A 1 89 ? 19.124 5.720 -11.457 1.00 90.06 89 ASN A C 1
ATOM 684 O O . ASN A 1 89 ? 19.362 6.152 -12.584 1.00 90.06 89 ASN A O 1
ATOM 688 N N . GLY A 1 90 ? 18.363 6.389 -10.584 1.00 90.12 90 GLY A N 1
ATOM 689 C CA . GLY A 1 90 ? 17.779 7.707 -10.850 1.00 90.12 90 GLY A CA 1
ATOM 690 C C . GLY A 1 90 ? 16.524 7.710 -11.731 1.00 90.12 90 GLY A C 1
ATOM 691 O O . GLY A 1 90 ? 16.090 8.790 -12.126 1.00 90.12 90 GLY A O 1
ATOM 692 N N . LEU A 1 91 ? 15.931 6.545 -12.022 1.00 93.12 91 LEU A N 1
ATOM 693 C CA . LEU A 1 91 ? 14.745 6.414 -12.870 1.00 93.12 91 LEU A CA 1
ATOM 694 C C . LEU A 1 91 ? 13.647 5.565 -12.214 1.00 93.12 91 LEU A C 1
ATOM 696 O O . LEU A 1 91 ? 13.922 4.536 -11.604 1.00 93.12 91 LEU A O 1
ATOM 700 N N . GLY A 1 92 ? 12.392 5.946 -12.425 1.00 95.50 92 GLY A N 1
ATOM 701 C CA . GLY A 1 92 ? 11.194 5.188 -12.089 1.00 95.50 92 GLY A CA 1
ATOM 702 C C . GLY A 1 92 ? 10.802 5.227 -10.613 1.00 95.50 92 GLY A C 1
ATOM 703 O O . GLY A 1 92 ? 11.181 6.118 -9.850 1.00 95.50 92 GLY A O 1
ATOM 704 N N . TRP A 1 93 ? 10.022 4.230 -10.205 1.00 96.88 93 TRP A N 1
ATOM 705 C CA . TRP A 1 93 ? 9.486 4.119 -8.850 1.00 96.88 93 TRP A CA 1
ATOM 706 C C . TRP A 1 93 ? 9.281 2.658 -8.435 1.00 96.88 93 TRP A C 1
ATOM 708 O O . TRP A 1 93 ? 9.144 1.759 -9.270 1.00 96.88 93 TRP A O 1
ATOM 718 N N . GLN A 1 94 ? 9.264 2.422 -7.122 1.00 97.38 94 GLN A N 1
ATOM 719 C CA . GLN A 1 94 ? 9.006 1.121 -6.504 1.00 97.38 94 GLN A CA 1
ATOM 720 C C . GLN A 1 94 ? 8.232 1.311 -5.201 1.00 97.38 94 GLN A C 1
ATOM 722 O O . GLN A 1 94 ? 8.676 2.061 -4.333 1.00 97.38 94 GLN A O 1
ATOM 727 N N . LEU A 1 95 ? 7.139 0.565 -5.019 1.00 97.69 95 LEU A N 1
ATOM 728 C CA . LEU A 1 95 ? 6.625 0.283 -3.680 1.00 97.69 95 LEU A CA 1
ATOM 729 C C . LEU A 1 95 ? 7.149 -1.095 -3.278 1.00 97.69 95 LEU A C 1
ATOM 731 O O . LEU A 1 95 ? 6.810 -2.121 -3.881 1.00 97.69 95 LEU A O 1
ATOM 735 N N . ARG A 1 96 ? 8.077 -1.093 -2.322 1.00 95.56 96 ARG A N 1
ATOM 736 C CA . ARG A 1 96 ? 8.965 -2.222 -2.051 1.00 95.56 96 ARG A CA 1
ATOM 737 C C . ARG A 1 96 ? 9.214 -2.433 -0.578 1.00 95.56 96 ARG A C 1
ATOM 739 O O . ARG A 1 96 ? 9.002 -1.545 0.245 1.00 95.56 96 ARG A O 1
ATOM 746 N N . ASN A 1 97 ? 9.693 -3.621 -0.265 1.00 90.75 97 ASN A N 1
ATOM 747 C CA . ASN A 1 97 ? 10.237 -3.899 1.043 1.00 90.75 97 ASN A CA 1
ATOM 748 C C . ASN A 1 97 ? 11.593 -3.148 1.185 1.00 90.75 97 ASN A C 1
ATOM 750 O O . ASN A 1 97 ? 12.278 -2.845 0.199 1.00 90.75 97 ASN A O 1
ATOM 754 N N . GLY A 1 98 ? 11.942 -2.751 2.402 1.00 78.94 98 GLY A N 1
ATOM 755 C CA . GLY A 1 98 ? 13.062 -1.853 2.666 1.00 78.94 98 GLY A CA 1
ATOM 756 C C . GLY A 1 98 ? 14.163 -2.557 3.438 1.00 78.94 98 GLY A C 1
ATOM 757 O O . GLY A 1 98 ? 13.951 -2.915 4.589 1.00 78.94 98 GLY A O 1
ATOM 758 N N . GLY A 1 99 ? 15.344 -2.675 2.822 1.00 74.94 99 GLY A N 1
ATOM 759 C CA . GLY A 1 99 ? 16.631 -2.990 3.456 1.00 74.94 99 GLY A CA 1
ATOM 760 C C . GLY A 1 99 ? 16.673 -4.124 4.496 1.00 74.94 99 GLY A C 1
ATOM 761 O O . GLY A 1 99 ? 15.828 -5.011 4.551 1.00 74.94 99 GLY A O 1
ATOM 762 N N . TRP A 1 100 ? 17.724 -4.112 5.322 1.00 77.25 100 TRP A N 1
ATOM 763 C CA . TRP A 1 100 ? 17.906 -5.104 6.383 1.00 77.25 100 TRP A CA 1
ATOM 764 C C . TRP A 1 100 ? 16.955 -4.844 7.558 1.00 77.25 100 TRP A C 1
ATOM 766 O O . TRP A 1 100 ? 16.941 -3.750 8.127 1.00 77.25 100 TRP A O 1
ATOM 776 N N . VAL A 1 101 ? 16.197 -5.873 7.932 1.00 75.31 101 VAL A N 1
ATOM 777 C CA . VAL A 1 101 ? 15.090 -5.836 8.899 1.00 75.31 101 VAL A CA 1
ATOM 778 C C . VAL A 1 101 ? 15.088 -7.103 9.759 1.00 75.31 101 VAL A C 1
ATOM 780 O O . VAL A 1 101 ? 15.676 -8.112 9.355 1.00 75.31 101 VAL A O 1
ATOM 783 N N . PRO A 1 102 ? 14.451 -7.093 10.946 1.00 80.19 102 PRO A N 1
ATOM 784 C CA . PRO A 1 102 ? 14.223 -8.312 11.715 1.00 80.19 102 PRO A CA 1
ATOM 785 C C . PRO A 1 102 ? 13.559 -9.419 10.880 1.00 80.19 102 PRO A C 1
ATOM 787 O O . PRO A 1 102 ? 12.757 -9.159 9.986 1.00 80.19 102 PRO A O 1
ATOM 790 N N . ALA A 1 103 ? 13.880 -10.678 11.184 1.00 80.38 103 ALA A N 1
ATOM 791 C CA . ALA A 1 103 ? 13.321 -11.812 10.455 1.00 80.38 103 ALA A CA 1
ATOM 792 C C . ALA A 1 103 ? 11.786 -11.840 10.554 1.00 80.38 103 ALA A C 1
ATOM 794 O O . ALA A 1 103 ? 11.226 -11.750 11.647 1.00 80.38 103 ALA A O 1
ATOM 795 N N . GLY A 1 104 ? 11.120 -12.011 9.411 1.00 82.00 104 GLY A N 1
ATOM 796 C CA . GLY A 1 104 ? 9.660 -12.064 9.340 1.00 82.00 104 GLY A CA 1
ATOM 797 C C . GLY A 1 104 ? 8.967 -10.702 9.404 1.00 82.00 104 GLY A C 1
ATOM 798 O O . GLY A 1 104 ? 7.749 -10.682 9.556 1.00 82.00 104 GLY A O 1
ATOM 799 N N . THR A 1 105 ? 9.706 -9.597 9.274 1.00 88.44 105 THR A N 1
ATOM 800 C CA . THR A 1 105 ? 9.148 -8.252 9.100 1.00 88.44 105 THR A CA 1
ATOM 801 C C . THR A 1 105 ? 9.735 -7.571 7.865 1.00 88.44 105 THR A C 1
ATOM 803 O O . THR A 1 105 ? 10.685 -8.068 7.258 1.00 88.44 105 THR A O 1
ATOM 806 N N . THR A 1 106 ? 9.184 -6.423 7.475 1.00 91.25 106 THR A N 1
ATOM 807 C CA . THR A 1 106 ? 9.895 -5.477 6.607 1.00 91.25 106 THR A CA 1
ATOM 808 C C . THR A 1 106 ? 9.557 -4.036 6.927 1.00 91.25 106 THR A C 1
ATOM 810 O O . THR A 1 106 ? 8.564 -3.772 7.594 1.00 91.25 106 THR A O 1
ATOM 813 N N . ILE A 1 107 ? 10.389 -3.110 6.459 1.00 93.00 107 ILE A N 1
ATOM 814 C CA . ILE A 1 107 ? 10.106 -1.681 6.472 1.00 93.00 107 ILE A CA 1
ATOM 815 C C . ILE A 1 107 ? 9.546 -1.340 5.094 1.00 93.00 107 ILE A C 1
ATOM 817 O O . ILE A 1 107 ? 10.291 -1.405 4.120 1.00 93.00 107 ILE A O 1
ATOM 821 N N . PRO A 1 108 ? 8.264 -0.982 4.962 1.00 94.94 108 PRO A N 1
ATOM 822 C CA . PRO A 1 108 ? 7.730 -0.538 3.683 1.00 94.94 108 PRO A CA 1
ATOM 823 C C . PRO A 1 108 ? 8.481 0.698 3.181 1.00 94.94 108 PRO A C 1
ATOM 825 O O . PRO A 1 108 ? 8.765 1.618 3.954 1.00 94.94 108 PRO A O 1
ATOM 828 N N . CYS A 1 109 ? 8.796 0.721 1.891 1.00 95.62 109 CYS A N 1
ATOM 829 C CA . CYS A 1 109 ? 9.532 1.798 1.252 1.00 95.62 109 CYS A CA 1
ATOM 830 C C . CYS A 1 109 ? 8.815 2.263 -0.017 1.00 95.62 109 CYS A C 1
ATOM 832 O O . CYS A 1 109 ? 8.523 1.462 -0.909 1.00 95.62 109 CYS A O 1
ATOM 834 N N . TRP A 1 110 ? 8.565 3.573 -0.090 1.00 97.06 110 TRP A N 1
ATOM 835 C CA . TRP A 1 110 ? 8.096 4.248 -1.293 1.00 97.06 110 TRP A CA 1
ATOM 836 C C . TRP A 1 110 ? 9.257 4.965 -1.974 1.00 97.06 110 TRP A C 1
ATOM 838 O O . TRP A 1 110 ? 9.681 6.051 -1.569 1.00 97.06 110 TRP A O 1
ATOM 848 N N . THR A 1 111 ? 9.792 4.322 -3.004 1.00 95.25 111 THR A N 1
ATOM 849 C CA . THR A 1 111 ? 10.882 4.849 -3.814 1.00 95.25 111 THR A CA 1
ATOM 850 C C . THR A 1 111 ? 10.305 5.584 -5.010 1.00 95.25 111 THR A C 1
ATOM 852 O O . THR A 1 111 ? 9.620 4.988 -5.837 1.00 95.25 111 THR A O 1
ATOM 855 N N . VAL A 1 112 ? 10.651 6.859 -5.145 1.00 94.81 112 VAL A N 1
ATOM 856 C CA . VAL A 1 112 ? 10.415 7.650 -6.359 1.00 94.81 112 VAL A CA 1
ATOM 857 C C . VAL A 1 112 ? 11.736 8.314 -6.700 1.00 94.81 112 VAL A C 1
ATOM 859 O O . VAL A 1 112 ? 12.307 8.998 -5.849 1.00 94.81 112 VAL A O 1
ATOM 862 N N . ARG A 1 113 ? 12.242 8.063 -7.907 1.00 91.81 113 ARG A N 1
ATOM 863 C CA . ARG A 1 113 ? 13.530 8.577 -8.375 1.00 91.81 113 ARG A CA 1
ATOM 864 C C . ARG A 1 113 ? 13.336 9.836 -9.214 1.00 91.81 113 ARG A C 1
ATOM 866 O O . ARG A 1 113 ? 12.366 9.925 -9.968 1.00 91.81 113 ARG A O 1
ATOM 873 N N . GLY A 1 114 ? 14.265 10.785 -9.106 1.00 82.38 114 GLY A N 1
ATOM 874 C CA . GLY A 1 114 ? 14.228 12.019 -9.894 1.00 82.38 114 GLY A CA 1
ATOM 875 C C . GLY A 1 114 ? 15.101 13.150 -9.341 1.00 82.38 114 GLY A C 1
ATOM 876 O O . GLY A 1 114 ? 15.485 13.156 -8.175 1.00 82.38 114 GLY A O 1
ATOM 877 N N . GLY A 1 115 ? 15.453 14.120 -10.193 1.00 66.25 115 GLY A N 1
ATOM 878 C CA . GLY A 1 115 ? 16.123 15.363 -9.772 1.00 66.25 115 GLY A CA 1
ATOM 879 C C . GLY A 1 115 ? 17.574 15.269 -9.283 1.00 66.25 115 GLY A C 1
ATOM 880 O O . GLY A 1 115 ? 18.065 16.231 -8.701 1.00 66.25 115 GLY A O 1
ATOM 881 N N . GLY A 1 116 ? 18.272 14.154 -9.525 1.00 61.53 116 GLY A N 1
ATOM 882 C CA . GLY A 1 116 ? 19.691 13.980 -9.197 1.00 61.53 116 GLY A CA 1
ATOM 883 C C . GLY A 1 116 ? 19.945 13.721 -7.712 1.00 61.53 116 GLY A C 1
ATOM 884 O O . GLY A 1 116 ? 20.276 14.647 -6.988 1.00 61.53 116 GLY A O 1
ATOM 885 N N . TRP A 1 117 ? 19.816 12.462 -7.273 1.00 59.47 117 TRP A N 1
ATOM 886 C CA . TRP A 1 117 ? 20.241 11.893 -5.973 1.00 59.47 117 TRP A CA 1
ATOM 887 C C . TRP A 1 117 ? 19.859 12.660 -4.685 1.00 59.47 117 TRP A C 1
ATOM 889 O O . TRP A 1 117 ? 20.314 12.301 -3.603 1.00 59.47 117 TRP A O 1
ATOM 899 N N . GLY A 1 118 ? 19.036 13.708 -4.770 1.00 64.00 118 GLY A N 1
ATOM 900 C CA . GLY A 1 118 ? 18.837 14.674 -3.689 1.00 64.00 118 GLY A CA 1
ATOM 901 C C . GLY A 1 118 ? 17.529 14.542 -2.917 1.00 64.00 118 GLY A C 1
ATOM 902 O O . GLY A 1 118 ? 17.458 15.077 -1.815 1.00 64.00 118 GLY A O 1
ATOM 903 N N . GLY A 1 119 ? 16.533 13.827 -3.458 1.00 74.75 119 GLY A N 1
ATOM 904 C CA . GLY A 1 119 ? 15.180 13.668 -2.900 1.00 74.75 119 GLY A CA 1
ATOM 905 C C . GLY A 1 119 ? 14.573 14.926 -2.250 1.00 74.75 119 GLY A C 1
ATOM 906 O O . GLY A 1 119 ? 14.993 16.050 -2.509 1.00 74.75 119 GLY A O 1
ATOM 907 N N . GLY A 1 120 ? 13.535 14.740 -1.433 1.00 88.00 120 GLY A N 1
ATOM 908 C CA . GLY A 1 120 ? 12.898 15.823 -0.671 1.00 88.00 120 GLY A CA 1
ATOM 909 C C . GLY A 1 120 ? 13.444 15.998 0.754 1.00 88.00 120 GLY A C 1
ATOM 910 O O . GLY A 1 120 ? 14.512 15.507 1.121 1.00 88.00 120 GLY A O 1
ATOM 911 N N . GLU A 1 121 ? 12.672 16.673 1.598 1.00 92.94 121 GLU A N 1
ATOM 912 C CA . GLU A 1 121 ? 12.883 16.795 3.043 1.00 92.94 121 GLU A CA 1
ATOM 913 C C . GLU A 1 121 ? 11.890 15.906 3.802 1.00 92.94 121 GLU A C 1
ATOM 915 O O . GLU A 1 121 ? 10.698 15.924 3.503 1.00 92.94 121 GLU A O 1
ATOM 920 N N . PHE A 1 122 ? 12.366 15.131 4.782 1.00 95.12 122 PHE A N 1
ATOM 921 C CA . PHE A 1 122 ? 11.514 14.267 5.605 1.00 95.12 122 PHE A CA 1
ATOM 922 C C . PHE A 1 122 ? 10.740 15.066 6.658 1.00 95.12 122 PHE A C 1
ATOM 924 O O . PHE A 1 122 ? 11.343 15.735 7.493 1.00 95.12 122 PHE A O 1
ATOM 931 N N . LEU A 1 123 ? 9.417 14.902 6.680 1.00 96.69 123 LEU A N 1
ATOM 932 C CA . LEU A 1 123 ? 8.548 15.307 7.793 1.00 96.69 123 LEU A CA 1
ATOM 933 C C . LEU A 1 123 ? 8.103 14.106 8.642 1.00 96.69 123 LEU A C 1
ATOM 935 O O . LEU A 1 123 ? 7.860 14.242 9.839 1.00 96.69 123 LEU A O 1
ATOM 939 N N . LEU A 1 124 ? 8.055 12.919 8.037 1.00 97.62 124 LEU A N 1
ATOM 940 C CA . LEU A 1 124 ? 7.885 11.628 8.696 1.00 97.62 124 LEU A CA 1
ATOM 941 C C . LEU A 1 124 ? 8.615 10.564 7.874 1.00 97.62 124 LEU A C 1
ATOM 943 O O . LEU A 1 124 ? 8.569 10.593 6.645 1.00 97.62 124 LEU A O 1
ATOM 947 N N . GLY A 1 125 ? 9.249 9.599 8.531 1.00 95.88 125 GLY A N 1
ATOM 948 C CA . GLY A 1 125 ? 10.008 8.565 7.826 1.00 95.88 125 GLY A CA 1
ATOM 949 C C . GLY A 1 125 ? 11.469 8.945 7.629 1.00 95.88 125 GLY A C 1
ATOM 950 O O . GLY A 1 125 ? 11.947 9.965 8.125 1.00 95.88 125 GLY A O 1
ATOM 951 N N . CYS A 1 126 ? 12.214 8.085 6.951 1.00 93.75 126 CYS A N 1
ATOM 952 C CA . CYS A 1 126 ? 13.640 8.297 6.700 1.00 93.75 126 CYS A CA 1
ATOM 953 C C . CYS A 1 126 ? 14.115 7.454 5.516 1.00 93.75 126 CYS A C 1
ATOM 955 O O . CYS A 1 126 ? 13.321 6.733 4.925 1.00 93.75 126 CYS A O 1
ATOM 957 N N . GLY A 1 127 ? 15.398 7.541 5.179 1.00 91.56 127 GLY A N 1
ATOM 958 C CA . GLY A 1 127 ? 16.070 6.581 4.307 1.00 91.56 127 GLY A CA 1
ATOM 959 C C . GLY A 1 127 ? 16.406 5.250 5.007 1.00 91.56 127 GLY A C 1
ATOM 960 O O . GLY A 1 127 ? 16.014 5.006 6.159 1.00 91.56 127 GLY A O 1
ATOM 961 N N . PRO A 1 128 ? 17.197 4.382 4.358 1.00 87.94 128 PRO A N 1
ATOM 962 C CA . PRO A 1 128 ? 17.700 3.158 4.957 1.00 87.94 128 PRO A CA 1
ATOM 963 C C . PRO A 1 128 ? 18.684 3.449 6.090 1.00 87.94 128 PRO A C 1
ATOM 965 O O . PRO A 1 128 ? 19.257 4.532 6.201 1.00 87.94 128 PRO A O 1
ATOM 968 N N . THR A 1 129 ? 18.915 2.448 6.941 1.00 84.75 129 THR A N 1
ATOM 969 C CA . THR A 1 129 ? 19.648 2.600 8.208 1.00 84.75 129 THR A CA 1
ATOM 970 C C . THR A 1 129 ? 21.038 3.224 8.050 1.00 84.75 129 THR A C 1
ATOM 972 O O . THR A 1 129 ? 21.492 3.927 8.949 1.00 84.75 129 THR A O 1
ATOM 975 N N . TRP A 1 130 ? 21.704 2.989 6.918 1.00 84.00 130 TRP A N 1
ATOM 976 C CA . TRP A 1 130 ? 23.052 3.482 6.625 1.00 84.00 130 TRP A CA 1
ATOM 977 C C . TRP A 1 130 ? 23.093 4.904 6.042 1.00 84.00 130 TRP A C 1
ATOM 979 O O . TRP A 1 130 ? 24.159 5.513 6.036 1.00 84.00 130 TRP A O 1
ATOM 989 N N . ALA A 1 131 ? 21.960 5.456 5.603 1.00 84.00 131 ALA A N 1
ATOM 990 C CA . ALA A 1 131 ? 21.878 6.795 5.019 1.00 84.00 131 ALA A CA 1
ATOM 991 C C . ALA A 1 131 ? 20.490 7.423 5.219 1.00 84.00 131 ALA A C 1
ATOM 993 O O . ALA A 1 131 ? 19.887 7.984 4.305 1.00 84.00 131 ALA A O 1
ATOM 994 N N . ARG A 1 132 ? 20.008 7.386 6.466 1.00 83.50 132 ARG A N 1
ATOM 995 C CA . ARG A 1 132 ? 18.688 7.895 6.878 1.00 83.50 132 ARG A CA 1
ATOM 996 C C . ARG A 1 132 ? 18.365 9.309 6.384 1.00 83.50 132 ARG A C 1
ATOM 998 O O . ARG A 1 132 ? 17.207 9.576 6.091 1.00 83.50 132 ARG A O 1
ATOM 1005 N N . ASP A 1 133 ? 19.367 10.182 6.290 1.00 82.56 133 ASP A N 1
ATOM 1006 C CA . ASP A 1 133 ? 19.229 11.569 5.815 1.00 82.56 133 ASP A CA 1
ATOM 1007 C C . ASP A 1 133 ? 19.775 11.796 4.391 1.00 82.56 133 ASP A C 1
ATOM 1009 O O . ASP A 1 133 ? 19.585 12.879 3.828 1.00 82.56 133 ASP A O 1
ATOM 1013 N N . GLY A 1 134 ? 20.478 10.801 3.835 1.00 74.94 134 GLY A N 1
ATOM 1014 C CA . GLY A 1 134 ? 21.213 10.876 2.569 1.00 74.94 134 GLY A CA 1
ATOM 1015 C C . GLY A 1 134 ? 20.470 10.253 1.389 1.00 74.94 134 GLY A C 1
ATOM 1016 O O . GLY A 1 134 ? 20.472 10.836 0.311 1.00 74.94 134 GLY A O 1
ATOM 1017 N N . ASP A 1 135 ? 19.754 9.144 1.597 1.00 77.88 135 ASP A N 1
ATOM 1018 C CA . ASP A 1 135 ? 18.976 8.491 0.535 1.00 77.88 135 ASP A CA 1
ATOM 1019 C C . ASP A 1 135 ? 17.526 8.967 0.555 1.00 77.88 135 ASP A C 1
ATOM 1021 O O . ASP A 1 135 ? 16.575 8.243 0.856 1.00 77.88 135 ASP A O 1
ATOM 1025 N N . ARG A 1 136 ? 17.344 10.242 0.229 1.00 84.19 136 ARG A N 1
ATOM 1026 C CA . ARG A 1 136 ? 16.035 10.908 0.249 1.00 84.19 136 ARG A CA 1
ATOM 1027 C C . ARG A 1 136 ? 15.089 10.428 -0.851 1.00 84.19 136 ARG A C 1
ATOM 1029 O O . ARG A 1 136 ? 13.923 10.800 -0.863 1.00 84.19 136 ARG A O 1
ATOM 1036 N N . GLU A 1 137 ? 15.550 9.591 -1.771 1.00 89.75 137 GLU A N 1
ATOM 1037 C CA . GLU A 1 137 ? 14.711 8.959 -2.791 1.00 89.75 137 GLU A CA 1
ATOM 1038 C C . GLU A 1 137 ? 13.995 7.698 -2.282 1.00 89.75 137 GLU A C 1
ATOM 1040 O O . GLU A 1 137 ? 13.020 7.278 -2.901 1.00 89.75 137 GLU A O 1
ATOM 1045 N N . ASP A 1 138 ? 14.404 7.150 -1.135 1.00 92.62 138 ASP A N 1
ATOM 1046 C CA . ASP A 1 138 ? 13.848 5.938 -0.533 1.00 92.62 138 ASP A CA 1
ATOM 1047 C C . ASP A 1 138 ? 13.088 6.280 0.758 1.00 92.62 138 ASP A C 1
ATOM 1049 O O . ASP A 1 138 ? 13.664 6.323 1.841 1.00 92.62 138 ASP A O 1
ATOM 1053 N N . LEU A 1 139 ? 11.778 6.541 0.666 1.00 94.81 139 LEU A N 1
ATOM 1054 C CA . LEU A 1 139 ? 10.960 6.878 1.839 1.00 94.81 139 LEU A CA 1
ATOM 1055 C C . LEU A 1 139 ? 10.575 5.616 2.611 1.00 94.81 139 LEU A C 1
ATOM 1057 O O . LEU A 1 139 ? 9.594 4.956 2.273 1.00 94.81 139 LEU A O 1
ATOM 1061 N N . HIS A 1 140 ? 11.331 5.291 3.654 1.00 95.12 140 HIS A N 1
ATOM 1062 C CA . HIS A 1 140 ? 10.994 4.244 4.613 1.00 95.12 140 HIS A CA 1
ATOM 1063 C C . HIS A 1 140 ? 9.914 4.709 5.590 1.00 95.12 140 HIS A C 1
ATOM 1065 O O . HIS A 1 140 ? 9.964 5.823 6.123 1.00 95.12 140 HIS A O 1
ATOM 1071 N N . ALA A 1 141 ? 8.985 3.804 5.884 1.00 95.62 141 ALA A N 1
ATOM 1072 C CA . ALA A 1 141 ? 7.937 3.995 6.872 1.00 95.62 141 ALA A CA 1
ATOM 1073 C C . ALA A 1 141 ? 8.489 4.180 8.302 1.00 95.62 141 ALA A C 1
ATOM 1075 O O . ALA A 1 141 ? 9.416 3.490 8.739 1.00 95.62 141 ALA A O 1
ATOM 1076 N N . ALA A 1 142 ? 7.861 5.069 9.068 1.00 96.06 142 ALA A N 1
ATOM 1077 C CA . ALA A 1 142 ? 8.145 5.327 10.471 1.00 96.06 142 ALA A CA 1
ATOM 1078 C C . ALA A 1 142 ? 6.867 5.427 11.315 1.00 96.06 142 ALA A C 1
ATOM 1080 O O . ALA A 1 142 ? 5.802 5.839 10.857 1.00 96.06 142 ALA A O 1
ATOM 1081 N N . VAL A 1 143 ? 6.996 5.058 12.589 1.00 95.88 143 VAL A N 1
ATOM 1082 C CA . VAL A 1 143 ? 5.984 5.290 13.626 1.00 95.88 143 VAL A CA 1
ATOM 1083 C C . VAL A 1 143 ? 5.992 6.757 14.046 1.00 95.88 143 VAL A C 1
ATOM 1085 O O . VAL A 1 143 ? 4.943 7.325 14.332 1.00 95.88 143 VAL A O 1
ATOM 1088 N N . SER A 1 144 ? 7.181 7.357 14.120 1.00 96.69 144 SER A N 1
ATOM 1089 C CA . SER A 1 144 ? 7.389 8.747 14.519 1.00 96.69 144 SER A CA 1
ATOM 1090 C C . SER A 1 144 ? 8.758 9.254 14.061 1.00 96.69 144 SER A C 1
ATOM 1092 O O . SER A 1 144 ? 9.657 8.461 13.764 1.00 96.69 144 SER A O 1
ATOM 1094 N N . GLY A 1 145 ? 8.923 10.577 14.050 1.00 96.69 145 GLY A N 1
ATOM 1095 C CA . GLY A 1 145 ? 10.184 11.242 13.727 1.00 96.69 145 GLY A CA 1
ATOM 1096 C C . GLY A 1 145 ? 10.520 11.253 12.235 1.00 96.69 145 GLY A C 1
ATOM 1097 O O . GLY A 1 145 ? 9.869 10.607 11.413 1.00 96.69 145 GLY A O 1
ATOM 1098 N N . ALA A 1 146 ? 11.564 12.005 11.901 1.00 95.69 146 ALA A N 1
ATOM 1099 C CA . ALA A 1 146 ? 12.044 12.176 10.537 1.00 95.69 146 ALA A CA 1
ATOM 1100 C C . ALA A 1 146 ? 13.567 12.011 10.464 1.00 95.69 146 ALA A C 1
ATOM 1102 O O . ALA A 1 146 ? 14.290 12.326 11.420 1.00 95.69 146 ALA A O 1
ATOM 1103 N N . GLY A 1 147 ? 14.045 11.490 9.335 1.00 92.75 147 GLY A N 1
ATOM 1104 C CA . GLY A 1 147 ? 15.470 11.354 9.055 1.00 92.75 147 GLY A CA 1
ATOM 1105 C C . GLY A 1 147 ? 16.211 10.506 10.096 1.00 92.75 147 GLY A C 1
ATOM 1106 O O . GLY A 1 147 ? 15.730 9.455 10.537 1.00 92.75 147 GLY A O 1
ATOM 1107 N N . GLY A 1 148 ? 17.374 10.977 10.547 1.00 91.94 148 GLY A N 1
ATOM 1108 C CA . GLY A 1 148 ? 18.193 10.328 11.575 1.00 91.94 148 GLY A CA 1
ATOM 1109 C C . GLY A 1 148 ? 17.469 10.019 12.897 1.00 91.94 148 GLY A C 1
ATOM 1110 O O . GLY A 1 148 ? 17.880 9.108 13.613 1.00 91.94 148 GLY A O 1
ATOM 1111 N N . SER A 1 149 ? 16.374 10.723 13.208 1.00 93.94 149 SER A N 1
ATOM 1112 C CA . SER A 1 149 ? 15.593 10.539 14.444 1.00 93.94 149 SER A CA 1
ATOM 1113 C C . SER A 1 149 ? 14.421 9.557 14.324 1.00 93.94 149 SER A C 1
ATOM 1115 O O . SER A 1 149 ? 13.796 9.225 15.332 1.00 93.94 149 SER A O 1
ATOM 1117 N N . ALA A 1 150 ? 14.102 9.099 13.111 1.00 94.50 150 ALA A N 1
ATOM 1118 C CA . ALA A 1 150 ? 12.892 8.327 12.861 1.00 94.50 150 ALA A CA 1
ATOM 1119 C C . ALA A 1 150 ? 12.905 6.949 13.546 1.00 94.50 150 ALA A C 1
ATOM 1121 O O . ALA A 1 150 ? 13.891 6.205 13.507 1.00 94.50 150 ALA A O 1
ATOM 1122 N N . GLN A 1 151 ? 11.769 6.562 14.118 1.00 95.12 151 GLN A N 1
ATOM 1123 C CA . GLN A 1 151 ? 11.525 5.201 14.585 1.00 95.12 151 GLN A CA 1
ATOM 1124 C C . GLN A 1 151 ? 10.840 4.410 13.475 1.00 95.12 151 GLN A C 1
ATOM 1126 O O . GLN A 1 151 ? 9.702 4.720 13.132 1.00 95.12 151 GLN A O 1
ATOM 1131 N N . TYR A 1 152 ? 11.514 3.399 12.918 1.00 93.31 152 TYR A N 1
ATOM 1132 C CA . TYR A 1 152 ? 10.969 2.598 11.818 1.00 93.31 152 TYR A CA 1
ATOM 1133 C C . TYR A 1 152 ? 9.634 1.946 12.176 1.00 93.31 152 TYR A C 1
ATOM 1135 O O . TYR A 1 152 ? 9.441 1.461 13.293 1.00 93.31 152 TYR A O 1
ATOM 1143 N N . TYR A 1 153 ? 8.738 1.911 11.193 1.00 93.88 153 TYR A N 1
ATOM 1144 C CA . TYR A 1 153 ? 7.535 1.097 11.230 1.00 93.88 153 TYR A CA 1
ATOM 1145 C C . TYR A 1 153 ? 7.778 -0.171 10.419 1.00 93.88 153 TYR A C 1
ATOM 1147 O O . TYR A 1 153 ? 8.253 -0.102 9.285 1.00 93.88 153 TYR A O 1
AT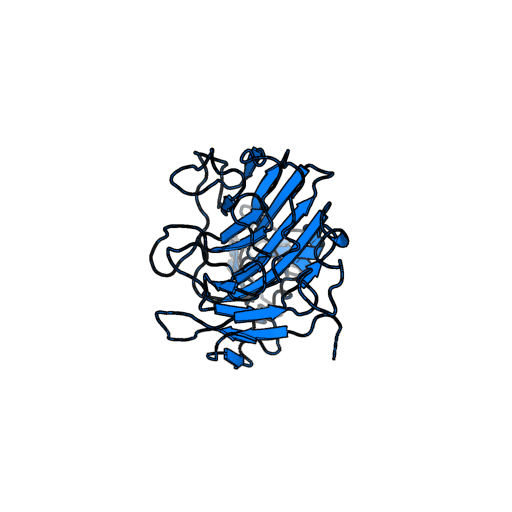OM 1155 N N . TYR A 1 154 ? 7.451 -1.314 11.014 1.00 93.31 154 TYR A N 1
ATOM 1156 C CA . TYR A 1 154 ? 7.592 -2.613 10.379 1.00 93.31 154 TYR A CA 1
ATOM 1157 C C . TYR A 1 154 ? 6.212 -3.210 10.120 1.00 93.31 154 TYR A C 1
ATOM 1159 O O . TYR A 1 154 ? 5.360 -3.164 11.007 1.00 93.31 154 TYR A O 1
ATOM 1167 N N . THR A 1 155 ? 6.019 -3.797 8.944 1.00 91.88 155 THR A N 1
ATOM 1168 C CA . THR A 1 155 ? 4.875 -4.669 8.649 1.00 91.88 155 THR A CA 1
ATOM 1169 C C . THR A 1 155 ? 5.255 -6.126 8.884 1.00 91.88 155 THR A C 1
ATOM 1171 O O . THR A 1 155 ? 6.434 -6.492 8.784 1.00 91.88 155 THR A O 1
ATOM 1174 N N . ASP A 1 156 ? 4.263 -6.951 9.200 1.00 90.44 156 ASP A N 1
ATOM 1175 C CA . ASP A 1 156 ? 4.417 -8.395 9.341 1.00 90.44 156 ASP A CA 1
ATOM 1176 C C . ASP A 1 156 ? 4.040 -9.117 8.032 1.00 90.44 156 ASP A C 1
ATOM 1178 O O . ASP A 1 156 ? 4.039 -8.522 6.952 1.00 90.44 156 ASP A O 1
ATOM 1182 N N . ASN A 1 157 ? 3.863 -10.442 8.104 1.00 89.06 157 ASN A N 1
ATOM 1183 C CA . ASN A 1 157 ? 3.605 -11.306 6.945 1.00 89.06 157 ASN A CA 1
ATOM 1184 C C . ASN A 1 157 ? 2.119 -11.425 6.608 1.00 89.06 157 ASN A C 1
ATOM 1186 O O . ASN A 1 157 ? 1.786 -12.235 5.740 1.00 89.06 157 ASN A O 1
ATOM 1190 N N . ASP A 1 158 ? 1.245 -10.686 7.288 1.00 91.94 158 ASP A N 1
ATOM 1191 C CA . ASP A 1 158 ? -0.174 -10.627 6.982 1.00 91.94 158 ASP A CA 1
ATOM 1192 C C . ASP A 1 158 ? -0.490 -9.516 5.975 1.00 91.94 158 ASP A C 1
ATOM 1194 O O . ASP A 1 158 ? 0.388 -8.933 5.335 1.00 91.94 158 ASP A O 1
ATOM 1198 N N . TRP A 1 159 ? -1.781 -9.358 5.699 1.00 94.12 159 TRP A N 1
ATOM 1199 C CA . TRP A 1 159 ? -2.280 -8.398 4.732 1.00 94.12 159 TRP A CA 1
ATOM 1200 C C . TRP A 1 159 ? -2.145 -6.976 5.255 1.00 94.12 159 TRP A C 1
ATOM 1202 O O . TRP A 1 159 ? -2.705 -6.655 6.299 1.00 94.12 159 TRP A O 1
ATOM 1212 N N . HIS A 1 160 ? -1.518 -6.128 4.450 1.00 94.75 160 HIS A N 1
ATOM 1213 C CA . HIS A 1 160 ? -1.486 -4.689 4.653 1.00 94.75 160 HIS A CA 1
ATOM 1214 C C . HIS A 1 160 ? -1.914 -3.961 3.378 1.00 94.75 160 HIS A C 1
ATOM 1216 O O . HIS A 1 160 ? -1.634 -4.423 2.264 1.00 94.75 160 HIS A O 1
ATOM 1222 N N . LEU A 1 161 ? -2.580 -2.817 3.541 1.00 96.19 161 LEU A N 1
ATOM 1223 C CA . LEU A 1 161 ? -2.817 -1.870 2.453 1.00 96.19 161 LEU A CA 1
ATOM 1224 C C . LEU A 1 161 ? -1.592 -0.966 2.329 1.00 96.19 161 LEU A C 1
ATOM 1226 O O . LEU A 1 161 ? -1.252 -0.250 3.269 1.00 96.19 161 LEU A O 1
ATOM 1230 N N . TYR A 1 162 ? -0.972 -0.948 1.155 1.00 98.00 162 TYR A N 1
ATOM 1231 C CA . TYR A 1 162 ? 0.152 -0.080 0.831 1.00 98.00 162 TYR A CA 1
ATOM 1232 C C . TYR A 1 162 ? -0.302 0.989 -0.154 1.00 98.00 162 TYR A C 1
ATOM 1234 O O . TYR A 1 162 ? -0.814 0.657 -1.225 1.00 98.00 162 TYR A O 1
ATOM 1242 N N . VAL A 1 163 ? -0.089 2.263 0.184 1.00 98.81 163 VAL A N 1
ATOM 1243 C CA . VAL A 1 163 ? -0.389 3.381 -0.719 1.00 98.81 163 VAL A CA 1
ATOM 1244 C C . VAL A 1 163 ? 0.765 4.373 -0.756 1.00 98.81 163 VAL A C 1
ATOM 1246 O O . VAL A 1 163 ? 1.117 4.961 0.263 1.00 98.81 163 VAL A O 1
ATOM 1249 N N . GLY A 1 164 ? 1.348 4.579 -1.933 1.00 98.69 164 GLY A N 1
ATOM 1250 C CA . GLY A 1 164 ? 2.326 5.633 -2.190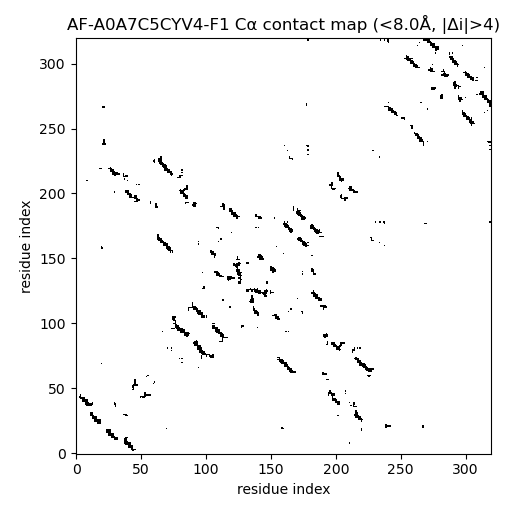 1.00 98.69 164 GLY A CA 1
ATOM 1251 C C . GLY A 1 164 ? 1.711 6.734 -3.045 1.00 98.69 164 GLY A C 1
ATOM 1252 O O . GLY A 1 164 ? 1.223 6.441 -4.135 1.00 98.69 164 GLY A O 1
ATOM 1253 N N . THR A 1 165 ? 1.752 7.985 -2.583 1.00 98.69 165 THR A N 1
ATOM 1254 C CA . THR A 1 165 ? 1.381 9.162 -3.384 1.00 98.69 165 THR A CA 1
ATOM 1255 C C . THR A 1 165 ? 2.618 9.981 -3.730 1.00 98.69 165 THR A C 1
ATOM 1257 O O . THR A 1 165 ? 3.614 9.999 -2.994 1.00 98.69 165 THR A O 1
ATOM 1260 N N . PHE A 1 166 ? 2.573 10.649 -4.875 1.00 97.56 166 PHE A N 1
ATOM 1261 C CA . PHE A 1 166 ? 3.576 11.612 -5.302 1.00 97.56 166 PHE A CA 1
ATOM 1262 C C . PHE A 1 166 ? 2.895 12.752 -6.050 1.00 97.56 166 PHE A C 1
ATOM 1264 O O . PHE A 1 166 ? 2.042 12.506 -6.901 1.00 97.56 166 PHE A O 1
ATOM 1271 N N . ASN A 1 167 ? 3.286 13.984 -5.746 1.00 96.94 167 ASN A N 1
ATOM 1272 C CA . ASN A 1 167 ? 2.778 15.182 -6.390 1.00 96.94 167 ASN A CA 1
ATOM 1273 C C . ASN A 1 167 ? 3.878 16.244 -6.449 1.00 96.94 167 ASN A C 1
ATOM 1275 O O . ASN A 1 167 ? 4.191 16.906 -5.458 1.00 96.94 167 ASN A O 1
ATOM 1279 N N . VAL A 1 168 ? 4.470 16.431 -7.629 1.00 93.56 168 VAL A N 1
ATOM 1280 C CA . VAL A 1 168 ? 5.548 17.410 -7.820 1.00 93.56 168 VAL A CA 1
ATOM 1281 C C . VAL A 1 168 ? 5.071 18.852 -7.635 1.00 93.56 168 VAL A C 1
ATOM 1283 O O . VAL A 1 168 ? 5.851 19.712 -7.234 1.00 93.56 168 VAL A O 1
ATOM 1286 N N . TYR A 1 169 ? 3.790 19.138 -7.890 1.00 94.75 169 TYR A N 1
ATOM 1287 C CA . TYR A 1 169 ? 3.252 20.500 -7.836 1.00 94.75 169 TYR A CA 1
ATOM 1288 C C . TYR A 1 169 ? 3.110 21.015 -6.402 1.00 94.75 169 TYR A C 1
ATOM 1290 O O . TYR A 1 169 ? 3.278 22.209 -6.158 1.00 94.75 169 TYR A O 1
ATOM 1298 N N . THR A 1 170 ? 2.829 20.121 -5.453 1.00 95.31 170 THR A N 1
ATOM 1299 C CA . THR A 1 170 ? 2.892 20.409 -4.011 1.00 95.31 170 THR A CA 1
ATOM 1300 C C . THR A 1 170 ? 4.273 20.096 -3.426 1.00 95.31 170 THR A C 1
ATOM 1302 O O . THR A 1 170 ? 4.597 20.535 -2.323 1.00 95.31 170 THR A O 1
ATOM 1305 N N . GLY A 1 171 ? 5.099 19.350 -4.167 1.00 94.00 171 GLY A N 1
ATOM 1306 C CA . GLY A 1 171 ? 6.374 18.803 -3.716 1.00 94.00 171 GLY A CA 1
ATOM 1307 C C . GLY A 1 171 ? 6.207 17.645 -2.732 1.00 94.00 171 GLY A C 1
ATOM 1308 O O . GLY A 1 171 ? 7.189 17.261 -2.091 1.00 94.00 171 GLY A O 1
ATOM 1309 N N . GLU A 1 172 ? 4.997 17.107 -2.569 1.00 95.88 172 GLU A N 1
ATOM 1310 C CA . GLU A 1 172 ? 4.694 16.085 -1.574 1.00 95.88 172 GLU A CA 1
ATOM 1311 C C . GLU A 1 172 ? 4.908 14.665 -2.105 1.00 95.88 172 GLU A C 1
ATOM 1313 O O . GLU A 1 172 ? 4.580 14.321 -3.239 1.00 95.88 172 GLU A O 1
ATOM 1318 N N . ARG A 1 173 ? 5.446 13.811 -1.236 1.00 96.06 173 ARG A N 1
ATOM 1319 C CA . ARG A 1 173 ? 5.503 12.360 -1.415 1.00 96.06 173 ARG A CA 1
ATOM 1320 C C . ARG A 1 173 ? 5.092 11.709 -0.110 1.00 96.06 173 ARG A C 1
ATOM 1322 O O . ARG A 1 173 ? 5.721 11.977 0.918 1.00 96.06 173 ARG A O 1
ATOM 1329 N N . LYS A 1 174 ? 4.070 10.858 -0.133 1.00 98.31 174 LYS A N 1
ATOM 1330 C CA . LYS A 1 174 ? 3.533 10.232 1.079 1.00 98.31 174 LYS A CA 1
ATOM 1331 C C . LYS A 1 174 ? 3.444 8.723 0.928 1.00 98.31 174 LYS A C 1
ATOM 1333 O O . LYS A 1 174 ? 3.257 8.199 -0.164 1.00 98.31 174 LYS A O 1
ATOM 1338 N N . LEU A 1 175 ? 3.621 8.033 2.046 1.00 98.56 175 LEU A N 1
ATOM 1339 C CA . LEU A 1 175 ? 3.474 6.592 2.175 1.00 98.56 175 LEU A CA 1
ATOM 1340 C C . LEU A 1 175 ? 2.473 6.323 3.289 1.00 98.56 175 LEU A C 1
ATOM 1342 O O . LEU A 1 175 ? 2.706 6.714 4.434 1.00 98.56 175 LEU A O 1
ATOM 1346 N N . TYR A 1 176 ? 1.392 5.636 2.952 1.00 98.50 176 TYR A N 1
ATOM 1347 C CA . TYR A 1 176 ? 0.372 5.183 3.880 1.00 98.50 176 TYR A CA 1
ATOM 1348 C C . TYR A 1 176 ? 0.410 3.662 3.995 1.00 98.50 176 TYR A C 1
ATOM 1350 O O . TYR A 1 176 ? 0.539 2.967 2.985 1.00 98.50 176 TYR A O 1
ATOM 1358 N N . ILE A 1 177 ? 0.282 3.165 5.225 1.00 96.56 177 ILE A N 1
ATOM 1359 C CA . ILE A 1 177 ? 0.115 1.742 5.528 1.00 96.56 177 ILE A CA 1
ATOM 1360 C C . ILE A 1 177 ? -1.152 1.583 6.358 1.00 96.56 177 ILE A C 1
ATOM 1362 O O . ILE A 1 177 ? -1.297 2.262 7.378 1.00 96.56 177 ILE A O 1
ATOM 1366 N N . ASP A 1 178 ? -2.067 0.730 5.901 1.00 94.06 178 ASP A N 1
ATOM 1367 C CA . ASP A 1 178 ? -3.375 0.484 6.531 1.00 94.06 178 ASP A CA 1
ATOM 1368 C C . ASP A 1 178 ? -4.173 1.777 6.766 1.00 94.06 178 ASP A C 1
ATOM 1370 O O . ASP A 1 178 ? -4.767 2.004 7.819 1.00 94.06 178 ASP A O 1
ATOM 1374 N N . GLY A 1 179 ? -4.117 2.683 5.786 1.00 93.06 179 GLY A N 1
ATOM 1375 C CA . GLY A 1 179 ? -4.763 3.995 5.845 1.00 93.06 179 GLY A CA 1
ATOM 1376 C C . GLY A 1 179 ? -4.053 5.038 6.720 1.00 93.06 179 GLY A C 1
ATOM 1377 O O . GLY A 1 179 ? -4.447 6.201 6.698 1.00 93.06 179 GLY A O 1
ATOM 1378 N N . ILE A 1 180 ? -2.984 4.685 7.445 1.00 94.19 180 ILE A N 1
ATOM 1379 C CA . ILE A 1 180 ? -2.218 5.636 8.267 1.00 94.19 180 ILE A CA 1
ATOM 1380 C C . ILE A 1 180 ? -1.019 6.185 7.499 1.00 94.19 180 ILE A C 1
ATOM 1382 O O . ILE A 1 180 ? -0.226 5.416 6.961 1.00 94.19 180 ILE A O 1
ATOM 1386 N N . LEU A 1 181 ? -0.801 7.501 7.561 1.00 97.88 181 LEU A N 1
ATOM 1387 C CA . LEU A 1 181 ? 0.431 8.141 7.097 1.00 97.88 181 LEU A CA 1
ATOM 1388 C C . LEU A 1 181 ? 1.653 7.617 7.878 1.00 97.88 181 LEU A C 1
ATOM 1390 O O . LEU A 1 181 ? 1.788 7.839 9.081 1.00 97.88 181 LEU A O 1
ATOM 1394 N N . ARG A 1 182 ? 2.560 6.921 7.187 1.00 97.81 182 ARG A N 1
ATOM 1395 C CA . ARG A 1 182 ? 3.806 6.352 7.734 1.00 97.81 182 ARG A CA 1
ATOM 1396 C C . ARG A 1 182 ? 5.070 6.943 7.130 1.00 97.81 182 ARG A C 1
ATOM 1398 O O . ARG A 1 182 ? 6.151 6.728 7.665 1.00 97.81 182 ARG A O 1
ATOM 1405 N N . GLY A 1 183 ? 4.967 7.696 6.049 1.00 97.31 183 GLY A N 1
ATOM 1406 C CA . GLY A 1 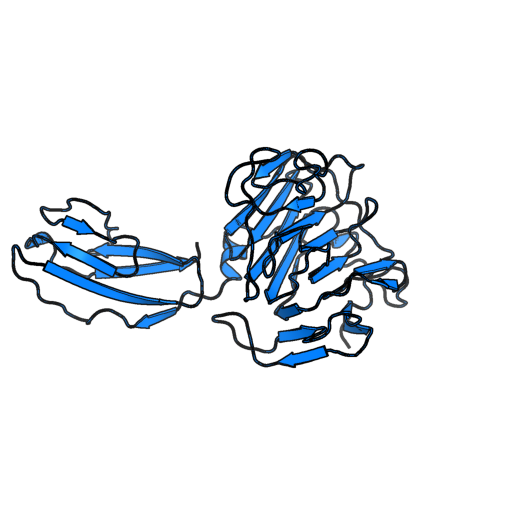183 ? 6.078 8.450 5.492 1.00 97.31 183 GLY A CA 1
ATOM 1407 C C . GLY A 1 183 ? 5.559 9.709 4.827 1.00 97.31 183 GLY A C 1
ATOM 1408 O O . GLY A 1 183 ? 4.521 9.676 4.175 1.00 97.31 183 GLY A O 1
ATOM 1409 N N . TRP A 1 184 ? 6.279 10.812 4.983 1.00 97.75 184 TRP A N 1
ATOM 1410 C CA . TRP A 1 184 ? 5.924 12.084 4.377 1.00 97.75 184 TRP A CA 1
ATOM 1411 C C . TRP A 1 184 ? 7.174 12.896 4.093 1.00 97.75 184 TRP A C 1
ATOM 1413 O O . TRP A 1 184 ? 8.004 13.126 4.977 1.00 97.75 184 TRP A O 1
ATOM 1423 N N . MET A 1 185 ? 7.286 13.345 2.850 1.00 94.94 185 MET A N 1
ATOM 1424 C CA . MET A 1 185 ? 8.309 14.276 2.414 1.00 94.94 185 MET A CA 1
ATOM 1425 C C . MET A 1 185 ? 7.700 15.449 1.668 1.00 94.94 185 MET A C 1
ATOM 1427 O O . MET A 1 185 ? 6.700 15.287 0.970 1.00 94.94 185 MET A O 1
ATOM 1431 N N . ILE A 1 186 ? 8.367 16.590 1.773 1.00 95.31 186 ILE A N 1
ATOM 1432 C CA . ILE A 1 186 ? 8.091 17.808 1.008 1.00 95.31 186 ILE A CA 1
ATOM 1433 C C . ILE A 1 186 ? 9.295 18.157 0.131 1.00 95.31 186 ILE A C 1
ATOM 1435 O O . ILE A 1 186 ? 10.352 17.536 0.254 1.00 95.31 186 ILE A O 1
ATOM 1439 N N . ASN A 1 187 ? 9.165 19.172 -0.724 1.00 93.44 187 ASN A N 1
ATOM 1440 C CA . ASN A 1 187 ? 10.245 19.654 -1.592 1.00 93.44 187 ASN A CA 1
ATOM 1441 C C . ASN A 1 187 ? 10.838 18.554 -2.493 1.00 93.44 187 ASN A C 1
ATOM 1443 O O . ASN A 1 187 ? 12.026 18.588 -2.812 1.00 93.44 187 ASN A O 1
ATOM 1447 N N . ASN A 1 188 ? 10.036 17.555 -2.875 1.00 92.75 188 ASN A N 1
ATOM 1448 C CA . ASN A 1 188 ? 10.503 16.506 -3.771 1.00 92.75 188 ASN A CA 1
ATOM 1449 C C . ASN A 1 188 ? 10.729 17.081 -5.179 1.00 92.75 188 ASN A C 1
ATOM 1451 O O . ASN A 1 188 ? 9.888 17.838 -5.672 1.00 92.75 188 ASN A O 1
ATOM 1455 N N . PRO A 1 189 ? 11.839 16.724 -5.845 1.00 91.25 189 PRO A N 1
ATOM 1456 C CA . PRO A 1 189 ? 12.038 17.080 -7.241 1.00 91.25 189 PRO A CA 1
ATOM 1457 C C . PRO A 1 189 ? 11.063 16.311 -8.152 1.00 91.25 189 PRO A C 1
ATOM 1459 O O . PRO A 1 189 ? 10.488 15.310 -7.717 1.00 91.25 189 PRO A O 1
ATOM 1462 N N . PRO A 1 190 ? 10.910 16.727 -9.425 1.00 90.62 190 PRO A N 1
ATOM 1463 C CA . PRO A 1 190 ? 10.179 15.948 -10.422 1.00 90.62 190 PRO A CA 1
ATOM 1464 C C . PRO A 1 190 ? 10.700 14.517 -10.505 1.00 90.62 190 PRO A C 1
ATOM 1466 O O . PRO A 1 190 ? 11.914 14.298 -10.423 1.00 90.62 190 PRO A O 1
ATOM 1469 N N . ASN A 1 191 ? 9.787 13.559 -10.683 1.00 90.31 191 ASN A N 1
ATOM 1470 C CA . ASN A 1 191 ? 10.185 12.191 -10.968 1.00 90.31 191 ASN A CA 1
ATOM 1471 C C . ASN A 1 191 ? 10.866 12.124 -12.348 1.00 90.31 191 ASN A C 1
ATOM 1473 O O . ASN A 1 191 ? 10.657 12.973 -13.215 1.00 90.31 191 ASN A O 1
ATOM 1477 N N . THR A 1 192 ? 11.699 11.110 -12.549 1.00 92.31 192 THR A N 1
ATOM 1478 C CA . THR A 1 192 ? 12.165 10.748 -13.889 1.00 92.31 192 THR A CA 1
ATOM 1479 C C . THR A 1 192 ? 11.653 9.350 -14.170 1.00 92.31 192 THR A C 1
ATOM 1481 O O . THR A 1 192 ? 12.169 8.395 -13.601 1.00 92.31 192 THR A O 1
ATOM 1484 N N . LEU A 1 193 ? 10.622 9.199 -14.999 1.00 93.56 193 LEU A N 1
ATOM 1485 C CA . LEU A 1 193 ? 10.042 7.883 -15.280 1.00 93.56 193 LEU A CA 1
ATOM 1486 C C . LEU A 1 193 ? 10.985 6.989 -16.097 1.00 93.56 193 LEU A C 1
ATOM 1488 O O . LEU A 1 193 ? 11.956 7.445 -16.700 1.00 93.56 193 LEU A O 1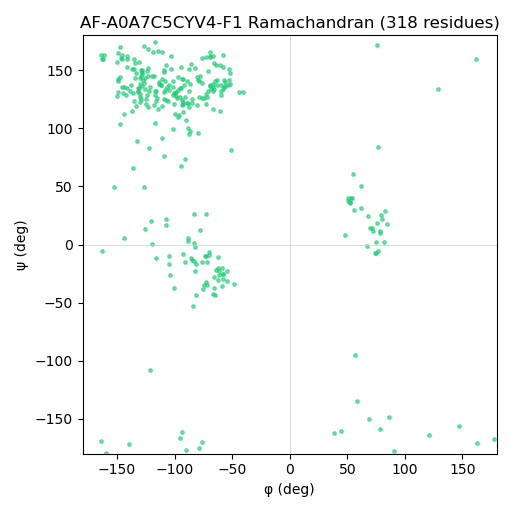
ATOM 1492 N N . ALA A 1 194 ? 10.710 5.684 -16.070 1.00 95.56 194 ALA A N 1
ATOM 1493 C CA . ALA A 1 194 ? 11.503 4.657 -16.737 1.00 95.56 194 ALA A CA 1
ATOM 1494 C C . ALA A 1 194 ? 10.729 4.075 -17.938 1.00 95.56 194 ALA A C 1
ATOM 1496 O O . ALA A 1 194 ? 10.221 2.956 -17.841 1.00 95.56 194 ALA A O 1
ATOM 1497 N N . PRO A 1 195 ? 10.641 4.792 -19.077 1.00 96.12 195 PRO A N 1
ATOM 1498 C CA . PRO A 1 195 ? 9.815 4.381 -20.219 1.00 96.12 195 PRO A CA 1
ATOM 1499 C C . PRO A 1 195 ? 10.280 3.071 -20.859 1.00 96.12 195 PRO A C 1
ATOM 1501 O O . PRO A 1 195 ? 9.511 2.377 -21.510 1.00 96.12 195 PRO A O 1
ATOM 1504 N N . GLN A 1 196 ? 11.543 2.700 -20.658 1.00 96.62 196 GLN A N 1
ATOM 1505 C CA . GLN A 1 196 ? 12.114 1.438 -21.133 1.00 96.62 196 GLN A CA 1
ATOM 1506 C C . GLN A 1 196 ? 11.703 0.220 -20.300 1.00 96.62 196 GLN A C 1
ATOM 1508 O O . GLN A 1 196 ? 11.881 -0.911 -20.760 1.00 96.62 196 GLN A O 1
ATOM 1513 N N . SER A 1 197 ? 11.156 0.433 -19.107 1.00 97.81 197 SER A N 1
ATOM 1514 C CA . SER A 1 197 ? 10.767 -0.627 -18.185 1.00 97.81 197 SER A CA 1
ATOM 1515 C C . SER A 1 197 ? 9.256 -0.758 -18.110 1.00 97.81 197 SER A C 1
ATOM 1517 O O . SER A 1 197 ? 8.532 0.238 -18.074 1.00 97.81 197 SER A O 1
ATOM 1519 N N . HIS A 1 198 ? 8.788 -1.997 -18.033 1.00 98.31 198 HIS A N 1
ATOM 1520 C CA . HIS A 1 198 ? 7.383 -2.298 -17.794 1.00 98.31 198 HIS A CA 1
ATOM 1521 C C . HIS A 1 198 ? 6.978 -2.007 -16.346 1.00 98.31 198 HIS A C 1
ATOM 1523 O O . HIS A 1 198 ? 7.812 -1.984 -15.433 1.00 98.31 198 HIS A O 1
ATOM 1529 N N . ILE A 1 199 ? 5.668 -1.885 -16.126 1.00 98.38 199 ILE A N 1
ATOM 1530 C CA . ILE A 1 199 ? 5.098 -2.149 -14.807 1.00 98.38 199 ILE A CA 1
ATOM 1531 C C . ILE A 1 199 ? 5.206 -3.644 -14.517 1.00 98.38 199 ILE A C 1
ATOM 1533 O O . ILE A 1 199 ? 4.848 -4.484 -15.347 1.00 98.38 199 ILE A O 1
ATOM 1537 N N . VAL A 1 200 ? 5.665 -3.971 -13.311 1.00 98.75 200 VAL A N 1
ATOM 1538 C CA . VAL A 1 200 ? 5.825 -5.348 -12.848 1.00 98.75 200 VAL A CA 1
ATOM 1539 C C . VAL A 1 200 ? 5.205 -5.514 -11.467 1.00 98.75 200 VAL A C 1
ATOM 1541 O O . VAL A 1 200 ? 5.469 -4.733 -10.553 1.00 98.75 200 VAL A O 1
ATOM 1544 N N . ILE A 1 201 ? 4.401 -6.564 -11.315 1.00 98.62 201 ILE A N 1
ATOM 1545 C CA . ILE A 1 201 ? 3.858 -7.035 -10.043 1.00 98.62 201 ILE A CA 1
ATOM 1546 C C . ILE A 1 201 ? 4.693 -8.241 -9.590 1.00 98.62 201 ILE A C 1
ATOM 1548 O O . ILE A 1 201 ? 4.776 -9.253 -10.288 1.00 98.62 201 ILE A O 1
ATOM 1552 N N . GLY A 1 202 ? 5.307 -8.131 -8.412 1.00 97.12 202 GLY A N 1
ATOM 1553 C CA . GLY A 1 202 ? 6.162 -9.151 -7.801 1.00 97.12 202 GLY A CA 1
ATOM 1554 C C . GLY A 1 202 ? 7.590 -9.212 -8.346 1.00 97.12 202 GLY A C 1
ATOM 1555 O O . GLY A 1 202 ? 8.219 -10.264 -8.273 1.00 97.12 202 GLY A O 1
ATOM 1556 N N . GLY A 1 203 ? 8.107 -8.111 -8.890 1.00 96.62 203 GLY A N 1
ATOM 1557 C CA . GLY A 1 203 ? 9.470 -8.000 -9.410 1.00 96.62 203 GLY A CA 1
ATOM 1558 C C . GLY A 1 203 ? 9.726 -6.626 -10.023 1.00 96.62 203 GLY A C 1
ATOM 1559 O O . GLY A 1 203 ? 8.928 -5.701 -9.839 1.00 96.62 203 GLY A O 1
ATOM 1560 N N . ARG A 1 204 ? 10.832 -6.497 -10.756 1.00 97.62 204 ARG A N 1
ATOM 1561 C CA . ARG A 1 204 ? 11.237 -5.266 -11.446 1.00 97.62 204 ARG A CA 1
ATOM 1562 C C . ARG A 1 204 ? 11.773 -5.545 -12.834 1.00 97.62 204 ARG A C 1
ATOM 1564 O O . ARG A 1 204 ? 12.606 -6.428 -12.987 1.00 97.62 204 ARG A O 1
ATOM 1571 N N . ASP A 1 205 ? 11.376 -4.730 -13.805 1.00 98.44 205 ASP A N 1
ATOM 1572 C CA . ASP A 1 205 ? 12.020 -4.684 -15.117 1.00 98.44 205 ASP A CA 1
ATOM 1573 C C . ASP A 1 205 ? 13.185 -3.683 -15.121 1.00 98.44 205 ASP A C 1
ATOM 1575 O O . ASP A 1 205 ? 12.999 -2.491 -14.854 1.00 98.44 205 ASP A O 1
ATOM 1579 N N . THR A 1 206 ? 14.385 -4.162 -15.439 1.00 96.56 206 THR A N 1
ATOM 1580 C CA . THR A 1 206 ? 15.601 -3.337 -15.587 1.00 96.56 206 THR A CA 1
ATOM 1581 C C . THR A 1 206 ? 15.731 -2.666 -16.953 1.00 96.56 206 THR A C 1
ATOM 1583 O O . THR A 1 206 ? 16.660 -1.889 -17.170 1.00 96.56 206 THR A O 1
ATOM 1586 N N . GLY A 1 207 ? 14.784 -2.936 -17.852 1.00 94.06 207 GLY A N 1
ATOM 1587 C CA . GLY A 1 207 ? 14.683 -2.368 -19.185 1.00 94.06 207 GLY A CA 1
ATOM 1588 C C . GLY A 1 207 ? 14.527 -3.470 -20.227 1.00 94.06 207 GLY A C 1
ATOM 1589 O O . GLY A 1 207 ? 15.265 -4.455 -20.227 1.00 94.06 207 GLY A O 1
ATOM 1590 N N . GLY A 1 208 ? 13.581 -3.295 -21.151 1.00 87.19 208 GLY A N 1
ATOM 1591 C CA . GLY A 1 208 ? 13.395 -4.225 -22.269 1.00 87.19 208 GLY A CA 1
ATOM 1592 C C . GLY A 1 208 ? 12.880 -5.611 -21.873 1.00 87.19 208 GLY A C 1
ATOM 1593 O O . GLY A 1 208 ? 13.122 -6.567 -22.606 1.00 87.19 208 GLY A O 1
ATOM 1594 N N . GLY A 1 209 ? 12.183 -5.734 -20.737 1.00 93.00 209 GLY A N 1
ATOM 1595 C CA . GLY A 1 209 ? 11.591 -6.995 -20.279 1.00 93.00 209 GLY A CA 1
ATOM 1596 C C . GLY A 1 209 ? 12.554 -7.906 -19.512 1.00 93.00 209 GLY A C 1
ATOM 1597 O O . GLY A 1 209 ? 12.286 -9.101 -19.369 1.00 93.00 209 GLY A O 1
ATOM 1598 N N . VAL A 1 210 ? 13.671 -7.373 -19.010 1.00 96.94 210 VAL A N 1
ATOM 1599 C CA . VAL A 1 210 ? 14.627 -8.114 -18.178 1.00 96.94 210 VAL A CA 1
ATOM 1600 C C . VAL A 1 210 ? 14.190 -8.018 -16.717 1.00 96.94 210 VAL A C 1
ATOM 1602 O O . VAL A 1 210 ? 14.500 -7.049 -16.017 1.00 96.94 210 VAL A O 1
ATOM 1605 N N . ILE A 1 211 ? 13.453 -9.040 -16.271 1.00 98.06 211 ILE A N 1
ATOM 1606 C CA . ILE A 1 211 ? 12.840 -9.073 -14.939 1.00 98.06 211 ILE A CA 1
ATOM 1607 C C . ILE A 1 211 ? 13.796 -9.643 -13.887 1.00 98.06 211 ILE A C 1
ATOM 1609 O O . ILE A 1 211 ? 14.372 -10.716 -14.064 1.00 98.06 211 ILE A O 1
ATOM 1613 N N . GLU A 1 212 ? 13.916 -8.943 -12.762 1.00 96.44 212 GLU A N 1
ATOM 1614 C CA . GLU A 1 212 ? 14.704 -9.336 -11.595 1.00 96.44 212 GLU A CA 1
ATOM 1615 C C . GLU A 1 212 ? 13.984 -9.011 -10.272 1.00 96.44 212 GLU A C 1
ATOM 1617 O O . GLU A 1 212 ? 12.823 -8.595 -10.253 1.00 96.44 212 GLU A O 1
ATOM 1622 N N . ALA A 1 213 ? 14.703 -9.182 -9.152 1.00 94.69 213 ALA A N 1
ATOM 1623 C CA . ALA A 1 213 ? 14.262 -8.814 -7.803 1.00 94.69 213 ALA A CA 1
ATOM 1624 C C . ALA A 1 213 ? 12.887 -9.397 -7.424 1.00 94.69 213 ALA A C 1
ATOM 1626 O O . ALA A 1 213 ? 12.097 -8.759 -6.733 1.00 94.69 213 ALA A O 1
ATOM 1627 N N . PHE A 1 214 ? 12.619 -10.622 -7.881 1.00 95.94 214 PHE A N 1
ATOM 1628 C CA . PHE A 1 214 ? 11.348 -11.312 -7.699 1.00 95.94 214 PHE A CA 1
ATOM 1629 C C . PHE A 1 214 ? 10.938 -11.428 -6.227 1.00 95.94 214 PHE A C 1
ATOM 1631 O O . PHE A 1 214 ? 11.734 -11.813 -5.362 1.00 95.94 214 PHE A O 1
ATOM 1638 N N . THR A 1 215 ? 9.663 -11.167 -5.957 1.00 94.25 215 THR A N 1
ATOM 1639 C CA . THR A 1 215 ? 9.094 -11.108 -4.608 1.00 94.25 215 THR A CA 1
ATOM 1640 C C . THR A 1 215 ? 8.174 -12.299 -4.366 1.00 94.25 215 THR A C 1
ATOM 1642 O O . THR A 1 215 ? 7.304 -12.614 -5.176 1.00 94.25 215 THR A O 1
ATOM 1645 N N . ALA A 1 216 ? 8.358 -12.974 -3.230 1.00 94.25 216 ALA A N 1
ATOM 1646 C CA . ALA A 1 216 ? 7.425 -13.990 -2.754 1.00 94.25 216 ALA A CA 1
ATOM 1647 C C . ALA A 1 216 ? 6.320 -13.327 -1.947 1.00 94.25 216 ALA A C 1
ATOM 1649 O O . ALA A 1 216 ? 6.514 -13.012 -0.777 1.00 94.25 216 ALA A O 1
ATOM 1650 N N . CYS A 1 217 ? 5.183 -13.085 -2.584 1.00 94.81 217 CYS A N 1
ATOM 1651 C CA . CYS A 1 217 ? 4.082 -12.335 -2.006 1.00 94.81 217 CYS A CA 1
ATOM 1652 C C . CYS A 1 217 ? 2.737 -12.844 -2.511 1.00 94.81 217 CYS A C 1
ATOM 1654 O O . CYS A 1 217 ? 2.632 -13.643 -3.443 1.00 94.81 217 CYS A O 1
ATOM 1656 N N . GLN A 1 218 ? 1.693 -12.344 -1.878 1.00 97.31 218 GLN A N 1
ATOM 1657 C CA . GLN A 1 218 ? 0.335 -12.423 -2.362 1.00 97.31 218 GLN A CA 1
ATOM 1658 C C . GLN A 1 218 ? -0.190 -10.997 -2.472 1.00 97.31 218 GLN A C 1
ATOM 1660 O O . GLN A 1 218 ? 0.025 -10.194 -1.570 1.00 97.31 218 GLN A O 1
ATOM 1665 N N . VAL A 1 219 ? -0.806 -10.661 -3.597 1.00 97.88 219 VAL A N 1
ATOM 1666 C CA . VAL A 1 219 ? -1.218 -9.294 -3.930 1.00 97.88 219 VAL A CA 1
ATOM 1667 C C . VAL A 1 219 ? -2.679 -9.268 -4.342 1.00 97.88 219 VAL A C 1
ATOM 1669 O O . VAL A 1 219 ? -3.190 -10.210 -4.955 1.00 97.88 219 VAL A O 1
ATOM 1672 N N . TYR A 1 220 ? -3.364 -8.193 -3.982 1.00 98.19 220 TYR A N 1
ATOM 1673 C CA . TYR A 1 220 ? -4.778 -8.002 -4.254 1.00 98.19 220 TYR A CA 1
ATOM 1674 C C . TYR A 1 220 ? -5.030 -6.540 -4.626 1.00 98.19 220 TYR A C 1
ATOM 1676 O O . TYR A 1 220 ? -4.529 -5.636 -3.961 1.00 98.19 220 TYR A O 1
ATOM 1684 N N . ASP A 1 221 ? -5.813 -6.333 -5.690 1.00 97.06 221 ASP A N 1
ATOM 1685 C CA . ASP A 1 221 ? -6.328 -5.021 -6.099 1.00 97.06 221 ASP A CA 1
ATOM 1686 C C . ASP A 1 221 ? -5.238 -3.953 -6.308 1.00 97.06 221 ASP A C 1
ATOM 1688 O O . ASP A 1 221 ? -5.194 -2.935 -5.622 1.00 97.06 221 ASP A O 1
ATOM 1692 N N . VAL A 1 222 ? -4.325 -4.212 -7.255 1.00 98.12 222 VAL A N 1
ATOM 1693 C CA . VAL A 1 222 ? -3.315 -3.228 -7.669 1.00 98.12 222 VAL A CA 1
ATOM 1694 C C . VAL A 1 222 ? -3.964 -2.128 -8.497 1.00 98.12 222 VAL A C 1
ATOM 1696 O O . VAL A 1 222 ? -4.532 -2.390 -9.558 1.00 98.12 222 VAL A O 1
ATOM 1699 N N . ARG A 1 223 ? -3.835 -0.890 -8.024 1.00 97.94 223 ARG A N 1
ATOM 1700 C CA . ARG A 1 223 ? -4.375 0.317 -8.644 1.00 97.94 223 ARG A CA 1
ATOM 1701 C C . ARG A 1 223 ? -3.276 1.350 -8.830 1.00 97.94 223 ARG A C 1
ATOM 1703 O O . ARG A 1 223 ? -2.448 1.560 -7.943 1.00 97.94 223 ARG A O 1
ATOM 1710 N N . ILE A 1 224 ? -3.301 2.013 -9.979 1.00 98.19 224 ILE A N 1
ATOM 1711 C CA . ILE A 1 224 ? -2.444 3.156 -10.281 1.00 98.19 224 ILE A CA 1
ATOM 1712 C C . ILE A 1 224 ? -3.350 4.274 -10.784 1.00 98.19 224 ILE A C 1
ATOM 1714 O O . ILE A 1 224 ? -4.132 4.071 -11.711 1.00 98.19 224 ILE A O 1
ATOM 1718 N N . TYR A 1 225 ? -3.255 5.431 -10.146 1.00 98.31 225 TYR A N 1
ATOM 1719 C CA . TYR A 1 225 ? -4.034 6.622 -10.452 1.00 98.31 225 TYR A CA 1
ATOM 1720 C C . TYR A 1 225 ? -3.098 7.698 -10.988 1.00 98.31 225 TYR A C 1
ATOM 1722 O O . TYR A 1 225 ? -2.022 7.895 -10.431 1.00 98.31 225 TYR A O 1
ATOM 1730 N N . ASN A 1 226 ? -3.526 8.447 -12.000 1.00 97.00 226 ASN A N 1
ATOM 1731 C CA . ASN A 1 226 ? -2.823 9.633 -12.506 1.00 97.00 226 ASN A CA 1
ATOM 1732 C C . ASN A 1 226 ? -3.140 10.906 -11.698 1.00 97.00 226 ASN A C 1
ATOM 1734 O O . ASN A 1 226 ? -3.118 12.024 -12.210 1.00 97.00 226 ASN A O 1
ATOM 1738 N N . TYR A 1 227 ? -3.507 10.721 -10.433 1.00 97.44 227 TYR A N 1
ATOM 1739 C CA . TYR A 1 227 ? -3.755 11.780 -9.476 1.00 97.44 227 TYR A CA 1
ATOM 1740 C C . TYR A 1 227 ? -3.341 11.330 -8.075 1.00 97.44 227 TYR A C 1
ATOM 1742 O O . TYR A 1 227 ? -3.178 10.138 -7.791 1.00 97.44 227 TYR A O 1
ATOM 1750 N N . GLU A 1 228 ? -3.141 12.306 -7.200 1.00 97.69 228 GLU A N 1
ATOM 1751 C CA . GLU A 1 228 ? -2.882 12.095 -5.784 1.00 97.69 228 GLU A CA 1
ATOM 1752 C C . GLU A 1 228 ? -4.217 11.836 -5.086 1.00 97.69 228 GLU A C 1
ATOM 1754 O O . GLU A 1 228 ? -5.107 12.685 -5.123 1.00 97.69 228 GLU A O 1
ATOM 1759 N N . LEU A 1 229 ? -4.356 10.662 -4.466 1.00 98.50 229 LEU A N 1
ATOM 1760 C CA . LEU A 1 229 ? -5.488 10.391 -3.587 1.00 98.50 229 LEU A CA 1
ATOM 1761 C C . LEU A 1 229 ? -5.372 11.231 -2.313 1.00 98.50 229 LEU A C 1
ATOM 1763 O O . LEU A 1 229 ? -4.308 11.316 -1.697 1.00 98.50 229 LEU A O 1
ATOM 1767 N N . SER A 1 230 ? -6.495 11.801 -1.888 1.00 96.56 230 SER A N 1
ATOM 1768 C CA . SER A 1 230 ? -6.641 12.411 -0.568 1.00 96.56 230 SER A CA 1
ATOM 1769 C C . SER A 1 230 ? -6.633 11.360 0.548 1.00 96.56 230 SER A C 1
ATOM 1771 O O . SER A 1 230 ? -6.896 10.178 0.321 1.00 96.56 230 SER A O 1
ATOM 1773 N N . GLU A 1 231 ? -6.399 11.785 1.793 1.00 92.88 231 GLU A N 1
ATOM 1774 C CA . GLU A 1 231 ? -6.464 10.876 2.947 1.00 92.88 231 GLU A CA 1
ATOM 1775 C C . GLU A 1 231 ? -7.837 10.209 3.094 1.00 92.88 231 GLU A C 1
ATOM 1777 O O . GLU A 1 231 ? -7.915 9.041 3.464 1.00 92.88 231 GLU A O 1
ATOM 1782 N N . GLU A 1 232 ? -8.921 10.918 2.772 1.00 91.38 232 GLU A N 1
ATOM 1783 C CA . GLU A 1 232 ? -10.279 10.367 2.810 1.00 91.38 232 GLU A CA 1
ATOM 1784 C C . GLU A 1 232 ? -10.478 9.273 1.753 1.00 91.38 232 GLU A C 1
ATOM 1786 O O . GLU A 1 232 ? -11.023 8.212 2.058 1.00 91.38 232 GLU A O 1
ATOM 1791 N N . GLU A 1 233 ? -9.982 9.484 0.531 1.00 96.25 233 GLU A N 1
ATOM 1792 C CA . GLU A 1 233 ? -10.032 8.472 -0.530 1.00 96.25 233 GLU A CA 1
ATOM 1793 C C . GLU A 1 233 ? -9.167 7.255 -0.198 1.00 96.25 233 GLU A C 1
ATOM 1795 O O . GLU A 1 233 ? -9.576 6.127 -0.464 1.00 96.25 233 GLU A O 1
ATOM 1800 N N . ILE A 1 234 ? -8.006 7.456 0.431 1.00 95.56 234 ILE A N 1
ATOM 1801 C CA . ILE A 1 234 ? -7.145 6.359 0.890 1.00 95.56 234 ILE A CA 1
ATOM 1802 C C . ILE A 1 234 ? -7.843 5.550 1.986 1.00 95.56 234 ILE A C 1
ATOM 1804 O O . ILE A 1 234 ? -7.852 4.320 1.930 1.00 95.56 234 ILE A O 1
ATOM 1808 N N . LYS A 1 235 ? -8.494 6.211 2.949 1.00 89.00 235 LYS A N 1
ATOM 1809 C CA . LYS A 1 235 ? -9.300 5.536 3.978 1.00 89.00 235 LYS A CA 1
ATOM 1810 C C . LYS A 1 235 ? -10.480 4.770 3.381 1.00 89.00 235 LYS A C 1
ATOM 1812 O O . LYS A 1 235 ? -10.852 3.735 3.925 1.00 89.00 235 LYS A O 1
ATOM 1817 N N . ALA A 1 236 ? -11.030 5.223 2.255 1.00 89.69 236 ALA A N 1
ATOM 1818 C CA . ALA A 1 236 ? -12.085 4.518 1.528 1.00 89.69 236 ALA A CA 1
ATOM 1819 C C . ALA A 1 236 ? -11.595 3.260 0.775 1.00 89.69 236 ALA A C 1
ATOM 1821 O O . ALA A 1 236 ? -12.417 2.478 0.298 1.00 89.69 236 ALA A O 1
ATOM 1822 N N . LEU A 1 237 ? -10.277 3.036 0.666 1.00 91.38 237 LEU A N 1
ATOM 1823 C CA . LEU A 1 237 ? -9.706 1.772 0.175 1.00 91.38 237 LEU A CA 1
ATOM 1824 C C . LEU A 1 237 ? -9.647 0.685 1.261 1.00 91.38 237 LEU A C 1
ATOM 1826 O O . LEU A 1 237 ? -9.473 -0.493 0.938 1.00 91.38 237 LEU A O 1
ATOM 1830 N N . MET A 1 238 ? -9.778 1.069 2.534 1.00 88.62 238 MET A N 1
ATOM 1831 C CA . MET A 1 238 ? -9.902 0.132 3.647 1.00 88.62 238 MET A CA 1
ATOM 1832 C C . MET A 1 238 ? -11.335 -0.420 3.703 1.00 88.62 238 MET A C 1
ATOM 1834 O O . MET A 1 238 ? -12.281 0.322 3.431 1.00 88.62 238 MET A O 1
ATOM 1838 N N . PRO A 1 239 ? -11.534 -1.696 4.079 1.00 82.44 239 PRO A N 1
ATOM 1839 C CA . PRO A 1 239 ? -12.870 -2.218 4.331 1.00 82.44 239 PRO A CA 1
ATOM 1840 C C . PRO A 1 239 ? -13.570 -1.402 5.416 1.00 82.44 239 PRO A C 1
ATOM 1842 O O . PRO A 1 239 ? -12.926 -0.862 6.320 1.00 82.44 239 PRO A O 1
ATOM 1845 N N . ASP A 1 240 ? -14.897 -1.364 5.375 1.00 74.75 240 ASP A N 1
ATOM 1846 C CA . ASP A 1 240 ? -15.654 -0.834 6.501 1.00 74.75 240 ASP A CA 1
ATOM 1847 C C . ASP A 1 240 ? -15.424 -1.714 7.744 1.00 74.75 240 ASP A C 1
ATOM 1849 O O . ASP A 1 240 ? -15.470 -2.949 7.644 1.00 74.75 240 ASP A O 1
ATOM 1853 N N . PRO A 1 241 ? -15.219 -1.119 8.934 1.00 72.69 241 PRO A N 1
ATOM 1854 C CA . PRO A 1 241 ? -15.117 -1.884 10.165 1.00 72.69 241 PRO A CA 1
ATOM 1855 C C . PRO A 1 241 ? -16.373 -2.721 10.406 1.00 72.69 241 PRO A C 1
ATOM 1857 O O . PRO A 1 241 ? -17.501 -2.222 10.345 1.00 72.69 241 PRO A O 1
ATOM 1860 N N . VAL A 1 242 ? -16.192 -3.992 10.765 1.00 70.06 242 VAL A N 1
ATOM 1861 C CA . VAL A 1 242 ? -17.317 -4.893 11.046 1.00 70.06 242 VAL A CA 1
ATOM 1862 C C . VAL A 1 242 ? -17.509 -5.046 12.551 1.00 70.06 242 VAL A C 1
ATOM 1864 O O . VAL A 1 242 ? -16.588 -5.403 13.289 1.00 70.06 242 VAL A O 1
ATOM 1867 N N . ILE A 1 243 ? -18.742 -4.833 13.020 1.00 73.50 243 ILE A N 1
ATOM 1868 C CA . ILE A 1 243 ? -19.154 -5.165 14.389 1.00 73.50 243 ILE A CA 1
ATOM 1869 C C . ILE A 1 243 ? -19.690 -6.602 14.401 1.00 73.50 243 ILE A C 1
ATOM 1871 O O . ILE A 1 243 ? -20.795 -6.870 13.935 1.00 73.50 243 ILE A O 1
ATOM 1875 N N . PHE A 1 244 ? -18.918 -7.528 14.969 1.00 75.06 244 PHE A N 1
ATOM 1876 C CA . PHE A 1 244 ? -19.276 -8.943 15.113 1.00 75.06 244 PHE A CA 1
ATOM 1877 C C . PHE A 1 244 ? -20.316 -9.199 16.202 1.00 75.06 244 PHE A C 1
ATOM 1879 O O . PHE A 1 244 ? -21.134 -10.108 16.084 1.00 75.06 244 PHE A O 1
ATOM 1886 N N . SER A 1 245 ? -20.276 -8.427 17.288 1.00 82.06 245 SER A N 1
ATOM 1887 C CA . SER A 1 245 ? -21.285 -8.518 18.343 1.00 82.06 245 SER A CA 1
ATOM 1888 C C . SER A 1 245 ? -21.486 -7.174 19.016 1.00 82.06 245 SER A C 1
ATOM 1890 O O . SER A 1 245 ? -20.518 -6.543 19.446 1.00 82.06 245 SER A O 1
ATOM 1892 N N . GLN A 1 246 ? -22.743 -6.775 19.163 1.00 82.69 246 GLN A N 1
ATOM 1893 C CA . GLN A 1 246 ? -23.124 -5.603 19.942 1.00 82.69 246 GLN A CA 1
ATOM 1894 C C . GLN A 1 246 ? -23.290 -5.963 21.428 1.00 82.69 246 GLN A C 1
ATOM 1896 O O . GLN A 1 246 ? -23.568 -7.127 21.742 1.00 82.69 246 GLN A O 1
ATOM 1901 N N . PRO A 1 247 ? -23.144 -4.992 22.350 1.00 82.69 247 PRO A N 1
ATOM 1902 C CA . PRO A 1 247 ? -23.593 -5.176 23.727 1.00 82.69 247 PRO A CA 1
ATOM 1903 C C . PRO A 1 247 ? -25.100 -5.500 23.769 1.00 82.69 247 PRO A C 1
ATOM 1905 O O . PRO A 1 247 ? -25.812 -5.253 22.791 1.00 82.69 247 PRO A O 1
ATOM 1908 N N . PRO A 1 248 ? -25.620 -6.027 24.894 1.00 82.62 248 PRO A N 1
ATOM 1909 C CA . PRO A 1 248 ? -27.052 -6.266 25.045 1.00 82.62 248 PRO A CA 1
ATOM 1910 C C . PRO A 1 248 ? -27.870 -5.008 24.727 1.00 82.62 248 PRO A C 1
ATOM 1912 O O . PRO A 1 248 ? -27.524 -3.916 25.174 1.00 82.62 248 PRO A O 1
ATOM 1915 N N . ALA A 1 249 ? -28.984 -5.175 24.007 1.00 82.88 249 ALA A N 1
ATOM 1916 C CA . ALA A 1 249 ? -29.846 -4.067 23.572 1.00 82.88 249 ALA A CA 1
ATOM 1917 C C . ALA A 1 249 ? -30.413 -3.233 24.737 1.00 82.88 249 ALA A C 1
ATOM 1919 O O . ALA A 1 249 ? -30.856 -2.101 24.555 1.00 82.88 249 ALA A O 1
ATOM 1920 N N . SER A 1 250 ? -30.429 -3.789 25.947 1.00 86.62 250 SER A N 1
ATOM 1921 C CA . SER A 1 250 ? -30.757 -3.066 27.170 1.00 86.62 250 SER A CA 1
ATOM 1922 C C . SER A 1 250 ? -29.929 -3.618 28.320 1.00 86.62 250 SER A C 1
ATOM 1924 O O . SER A 1 250 ? -29.813 -4.832 28.488 1.00 86.62 250 SER A O 1
ATOM 1926 N N . VAL A 1 251 ? -29.367 -2.718 29.124 1.00 88.38 251 VAL A N 1
ATOM 1927 C CA . VAL A 1 251 ? -28.635 -3.049 30.346 1.00 88.38 251 VAL A CA 1
ATOM 1928 C C . VAL A 1 251 ? -29.186 -2.186 31.470 1.00 88.38 251 VAL A C 1
ATOM 1930 O O . VAL A 1 251 ? -29.299 -0.971 31.331 1.00 88.38 251 VAL A O 1
ATOM 1933 N N . THR A 1 252 ? -29.535 -2.811 32.590 1.00 90.25 252 THR A N 1
ATOM 1934 C CA . THR A 1 252 ? -29.977 -2.111 33.800 1.00 90.25 252 THR A CA 1
ATOM 1935 C C . THR A 1 252 ? -28.820 -2.004 34.784 1.00 90.25 252 THR A C 1
ATOM 1937 O O . THR A 1 252 ? -28.215 -3.017 35.133 1.00 90.25 252 THR A O 1
ATOM 1940 N N . GLY A 1 253 ? -28.534 -0.792 35.257 1.00 89.38 253 GLY A N 1
ATOM 1941 C CA . GLY A 1 253 ? -27.574 -0.530 36.328 1.00 89.38 253 GLY A CA 1
ATOM 1942 C C . GLY A 1 253 ? -28.254 0.135 37.521 1.00 89.38 253 GLY A C 1
ATOM 1943 O O . GLY A 1 253 ? -29.174 0.932 37.350 1.00 89.38 253 GLY A O 1
ATOM 1944 N N . TYR A 1 254 ? -27.806 -0.192 38.730 1.00 93.56 254 TYR A N 1
ATOM 1945 C CA . TYR A 1 254 ? -28.253 0.477 39.953 1.00 93.56 254 TYR A CA 1
ATOM 1946 C C . TYR A 1 254 ? -27.383 1.705 40.231 1.00 93.56 254 TYR A C 1
ATOM 1948 O O . TYR A 1 254 ? -26.200 1.710 39.888 1.00 93.56 254 TYR A O 1
ATOM 1956 N N . VAL A 1 255 ? -27.948 2.724 40.883 1.00 94.94 255 VAL A N 1
ATOM 1957 C CA . VAL A 1 255 ? -27.187 3.898 41.343 1.00 94.94 255 VAL A CA 1
ATOM 1958 C C . VAL A 1 255 ? -26.039 3.452 42.256 1.00 94.94 255 VAL A C 1
ATOM 1960 O O . VAL A 1 255 ? -26.216 2.567 43.091 1.00 94.94 255 VAL A O 1
ATOM 1963 N N . GLY A 1 256 ? -24.851 4.026 42.058 1.00 94.94 256 GLY A N 1
ATOM 1964 C CA . GLY A 1 256 ? -23.602 3.616 42.713 1.00 94.94 256 GLY A CA 1
ATOM 1965 C C . GLY A 1 256 ? -22.997 2.316 42.162 1.00 94.94 256 GLY A C 1
ATOM 1966 O O . GLY A 1 256 ? -21.884 1.944 42.527 1.00 94.94 256 GLY A O 1
ATOM 1967 N N . GLY A 1 257 ? -23.706 1.621 41.270 1.00 95.75 257 GLY A N 1
ATOM 1968 C CA . GLY A 1 257 ? -23.288 0.355 40.685 1.00 95.75 257 GLY A CA 1
ATOM 1969 C C . GLY A 1 257 ? -22.262 0.495 39.560 1.00 95.75 257 GLY A C 1
ATOM 1970 O O . GLY A 1 257 ? -21.781 1.584 39.237 1.00 95.75 257 GLY A O 1
ATOM 1971 N N . LYS A 1 258 ? -21.948 -0.651 38.949 1.00 95.94 258 LYS A N 1
ATOM 1972 C CA . LYS A 1 258 ? -21.038 -0.785 37.809 1.00 95.94 258 LYS A CA 1
ATOM 1973 C C . LYS A 1 258 ? -21.768 -1.415 36.624 1.00 95.94 258 LYS A C 1
ATOM 1975 O O . LYS A 1 258 ? -22.444 -2.426 36.797 1.00 95.94 258 LYS A O 1
ATOM 1980 N N . VAL A 1 259 ? -21.576 -0.860 35.431 1.00 95.69 259 VAL A N 1
ATOM 1981 C CA . VAL A 1 259 ? -22.025 -1.440 34.155 1.00 95.69 259 VAL A CA 1
ATOM 1982 C C . VAL A 1 259 ? -20.847 -1.500 33.191 1.00 95.69 259 VAL A C 1
ATOM 1984 O O . VAL A 1 259 ? -20.025 -0.587 33.141 1.00 95.69 259 VAL A O 1
ATOM 1987 N N . THR A 1 260 ? -20.779 -2.578 32.414 1.00 94.75 260 THR A N 1
ATOM 1988 C CA . THR A 1 260 ? -19.819 -2.728 31.321 1.00 94.75 260 THR A CA 1
ATOM 1989 C C . THR A 1 260 ? -20.578 -3.011 30.031 1.00 94.75 260 THR A C 1
ATOM 1991 O O . THR A 1 260 ? -21.410 -3.917 29.987 1.00 94.75 260 THR A O 1
ATOM 1994 N N . LEU A 1 261 ? -20.281 -2.240 28.988 1.00 94.19 261 LEU A N 1
ATOM 1995 C CA . LEU A 1 261 ? -20.734 -2.473 27.622 1.00 94.19 261 LEU A CA 1
ATOM 1996 C C . LEU A 1 261 ? -19.531 -2.937 26.807 1.00 94.19 261 LEU A C 1
ATOM 1998 O O . LEU A 1 261 ? -18.461 -2.341 26.886 1.00 94.19 261 LEU A O 1
ATOM 2002 N N . ALA A 1 262 ? -19.697 -4.003 26.036 1.00 91.31 262 ALA A N 1
ATOM 2003 C CA . ALA A 1 262 ? -18.640 -4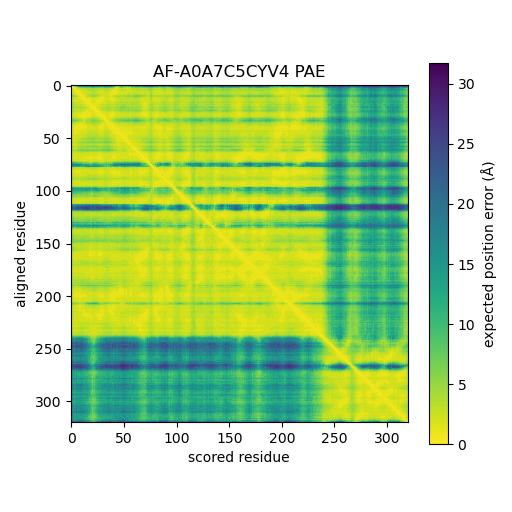.533 25.191 1.00 91.31 262 ALA A CA 1
ATOM 2004 C C . ALA A 1 262 ? -19.187 -4.787 23.792 1.00 91.31 262 ALA A C 1
ATOM 2006 O O . ALA A 1 262 ? -20.225 -5.430 23.637 1.00 91.31 262 ALA A O 1
ATOM 2007 N N . ALA A 1 263 ? -18.463 -4.307 22.788 1.00 87.31 263 ALA A N 1
ATOM 2008 C CA . ALA A 1 263 ? -18.636 -4.712 21.407 1.00 87.31 263 ALA A CA 1
ATOM 2009 C C . ALA A 1 263 ? -17.438 -5.566 20.979 1.00 87.31 263 ALA A C 1
ATOM 2011 O O . ALA A 1 263 ? -16.306 -5.372 21.434 1.00 87.31 263 ALA A O 1
ATOM 2012 N N . ARG A 1 264 ? -17.678 -6.518 20.077 1.00 83.12 264 ARG A N 1
ATOM 2013 C CA . ARG A 1 264 ? -16.598 -7.126 19.297 1.00 83.12 264 ARG A CA 1
ATOM 2014 C C . ARG A 1 264 ? -16.599 -6.455 17.944 1.00 83.12 264 ARG A C 1
ATOM 2016 O O . ARG A 1 264 ? -17.540 -6.622 17.177 1.00 83.12 264 ARG A O 1
ATOM 2023 N N . VAL A 1 265 ? -15.549 -5.697 17.699 1.00 72.69 265 VAL A N 1
ATOM 2024 C CA . VAL A 1 265 ? -15.225 -5.106 16.408 1.00 72.69 265 VAL A CA 1
ATOM 2025 C C . VAL A 1 265 ? -14.100 -5.945 15.812 1.00 72.69 265 VAL A C 1
ATOM 2027 O O . VAL A 1 265 ? -13.329 -6.538 16.572 1.00 72.69 265 VAL A O 1
ATOM 2030 N N . GLY A 1 266 ? -13.983 -6.037 14.494 1.00 65.06 266 GLY A N 1
ATOM 2031 C CA . GLY A 1 266 ? -12.722 -6.508 13.939 1.00 65.06 266 GLY A CA 1
ATOM 2032 C C . GLY A 1 266 ? -12.513 -6.238 12.459 1.00 65.06 266 GLY A C 1
ATOM 2033 O O . GLY A 1 266 ? -13.272 -5.503 11.834 1.00 65.06 266 GLY A O 1
ATOM 2034 N N . ILE A 1 267 ? -11.456 -6.895 11.969 1.00 57.59 267 ILE A N 1
ATOM 2035 C CA . ILE A 1 267 ? -10.908 -6.998 10.605 1.00 57.59 267 ILE A CA 1
ATOM 2036 C C . ILE A 1 267 ? -10.294 -5.755 9.942 1.00 57.59 267 ILE A C 1
ATOM 2038 O O . ILE A 1 267 ? -9.704 -5.926 8.886 1.00 57.59 267 ILE A O 1
ATOM 2042 N N . THR A 1 268 ? -10.260 -4.573 10.562 1.00 57.78 268 THR A N 1
ATOM 2043 C CA . THR A 1 268 ? -9.462 -3.441 10.037 1.00 57.78 268 THR A CA 1
ATOM 2044 C C . THR A 1 268 ? -8.687 -2.719 11.127 1.00 57.78 268 THR A C 1
ATOM 2046 O O . THR A 1 268 ? -8.951 -1.567 11.443 1.00 57.78 268 THR A O 1
ATOM 2049 N N . GLU A 1 269 ? -7.718 -3.398 11.743 1.00 59.78 269 GLU A N 1
ATOM 2050 C CA . GLU A 1 269 ? -6.754 -2.655 12.554 1.00 59.78 269 GLU A CA 1
ATOM 2051 C C . GLU A 1 269 ? -5.916 -1.749 11.636 1.00 59.78 269 GLU A C 1
ATOM 2053 O O . GLU A 1 269 ? -5.445 -2.220 10.599 1.00 59.78 269 GLU A O 1
ATOM 2058 N N . PRO A 1 270 ? -5.726 -0.472 12.001 1.00 62.16 270 PRO A N 1
ATOM 2059 C CA . PRO A 1 270 ? -6.219 0.172 13.219 1.00 62.16 270 PRO A CA 1
ATOM 2060 C C . PRO A 1 270 ? -7.654 0.698 13.083 1.00 62.16 270 PRO A C 1
ATOM 2062 O O . PRO A 1 270 ? -7.930 1.540 12.242 1.00 62.16 270 PRO A O 1
ATOM 2065 N N . ILE A 1 271 ? -8.550 0.291 13.980 1.00 75.25 271 ILE A N 1
ATOM 2066 C CA . ILE A 1 271 ? -9.889 0.886 14.112 1.00 75.25 271 ILE A CA 1
ATOM 2067 C C . ILE A 1 271 ? -9.876 1.993 15.171 1.00 75.25 271 ILE A C 1
ATOM 2069 O O . ILE A 1 271 ? -9.282 1.846 16.241 1.00 75.25 271 ILE A O 1
ATOM 2073 N N . THR A 1 272 ? -10.611 3.079 14.938 1.00 83.00 272 THR A N 1
ATOM 2074 C CA . THR A 1 272 ? -10.908 4.065 15.986 1.00 83.00 272 THR A CA 1
ATOM 2075 C C . THR A 1 272 ? -12.259 3.752 16.616 1.00 83.00 272 THR A C 1
ATOM 2077 O O . THR A 1 272 ? -13.267 3.624 15.925 1.00 83.00 272 THR A O 1
ATOM 2080 N N . ASN A 1 273 ? -12.280 3.638 17.945 1.00 89.00 273 ASN A N 1
ATOM 2081 C CA . ASN A 1 273 ? -13.487 3.441 18.744 1.00 89.00 273 ASN A CA 1
ATOM 2082 C C . ASN A 1 273 ? -13.855 4.749 19.452 1.00 89.00 273 ASN A C 1
ATOM 2084 O O . ASN A 1 273 ? -12.985 5.398 20.033 1.00 89.00 273 ASN A O 1
ATOM 2088 N N . GLN A 1 274 ? -15.139 5.102 19.464 1.00 94.19 274 GLN A N 1
ATOM 2089 C CA . GLN A 1 274 ? -15.657 6.231 20.236 1.00 94.19 274 GLN A CA 1
ATOM 2090 C C . GLN A 1 274 ? -17.053 5.908 20.780 1.00 94.19 274 GLN A C 1
ATOM 2092 O O . GLN A 1 274 ? -18.022 5.771 20.031 1.00 94.19 274 GLN A O 1
ATOM 2097 N N . TRP A 1 275 ? -17.168 5.778 22.101 1.00 95.44 275 TRP A N 1
ATOM 2098 C CA . TRP A 1 275 ? -18.458 5.631 22.769 1.00 95.44 275 TRP A CA 1
ATOM 2099 C C . TRP A 1 275 ? -19.164 6.978 22.900 1.00 95.44 275 TRP A C 1
ATOM 2101 O O . TRP A 1 275 ? -18.546 7.992 23.227 1.00 95.44 275 TRP A O 1
ATOM 2111 N N . GLN A 1 276 ? -20.477 6.956 22.694 1.00 97.38 276 GLN A N 1
ATOM 2112 C CA . GLN A 1 276 ? -21.373 8.096 22.820 1.00 97.38 276 GLN A CA 1
ATOM 2113 C C . GLN A 1 276 ? -22.519 7.784 23.779 1.00 97.38 276 GLN A C 1
ATOM 2115 O O . GLN A 1 276 ? -23.062 6.678 23.749 1.00 97.38 276 GLN A O 1
ATOM 2120 N N . LEU A 1 277 ? -22.932 8.779 24.564 1.00 96.75 277 LEU A N 1
ATOM 2121 C CA . LEU A 1 277 ? -24.185 8.791 25.319 1.00 96.75 277 LEU A CA 1
ATOM 2122 C C . LEU A 1 277 ? -25.114 9.836 24.701 1.00 96.75 277 LEU A C 1
ATOM 2124 O O . LEU A 1 277 ? -24.786 11.018 24.662 1.00 96.75 277 LEU A O 1
ATOM 2128 N N . ASN A 1 278 ? -26.279 9.405 24.213 1.00 95.62 278 ASN A N 1
ATOM 2129 C CA . ASN A 1 278 ? -27.271 10.268 23.562 1.00 95.62 278 ASN A CA 1
ATOM 2130 C C . ASN A 1 278 ? -26.672 11.121 22.422 1.00 95.62 278 ASN A C 1
ATOM 2132 O O . ASN A 1 278 ? -27.052 12.272 22.227 1.00 95.62 278 ASN A O 1
ATOM 2136 N N . GLY A 1 279 ? -25.715 10.548 21.682 1.00 94.44 279 GLY A N 1
ATOM 2137 C CA . GLY A 1 279 ? -25.014 11.212 20.578 1.00 94.44 279 GLY A CA 1
ATOM 2138 C C . GLY A 1 279 ? -23.855 12.127 20.989 1.00 94.44 279 GLY A C 1
ATOM 2139 O O . GLY A 1 279 ? -23.245 12.728 20.113 1.00 94.44 279 GLY A O 1
ATOM 2140 N N . VAL A 1 280 ? -23.532 12.232 22.282 1.00 95.69 280 VAL A N 1
ATOM 2141 C CA . VAL A 1 280 ? -22.387 13.007 22.788 1.00 95.69 280 VAL A CA 1
ATOM 2142 C C . VAL A 1 280 ? -21.225 12.072 23.101 1.00 95.69 280 VAL A C 1
ATOM 2144 O O . VAL A 1 280 ? -21.413 11.085 23.812 1.00 95.69 280 VAL A O 1
ATOM 2147 N N . ASP A 1 281 ? -20.033 12.396 22.601 1.00 96.81 281 ASP A N 1
ATOM 2148 C CA . ASP A 1 281 ? -18.811 11.631 22.857 1.00 96.81 281 ASP A CA 1
ATOM 2149 C C . ASP A 1 281 ? -18.483 11.575 24.351 1.00 96.81 281 ASP A C 1
ATOM 2151 O O . ASP A 1 281 ? -18.422 12.591 25.048 1.00 96.81 281 ASP A O 1
ATOM 2155 N N . LEU A 1 282 ? -18.252 10.359 24.839 1.00 96.69 282 LEU A N 1
ATOM 2156 C CA . LEU A 1 282 ? -17.719 10.121 26.170 1.00 96.69 282 LEU A CA 1
ATOM 2157 C C . LEU A 1 282 ? -16.194 10.262 26.157 1.00 96.69 282 LEU A C 1
ATOM 2159 O O . LEU A 1 282 ? -15.520 9.988 25.162 1.00 96.69 282 LEU A O 1
ATOM 2163 N N . VAL A 1 283 ? -15.648 10.644 27.304 1.00 96.81 283 VAL A N 1
ATOM 2164 C CA . VAL A 1 283 ? -14.208 10.698 27.565 1.00 96.81 283 VAL A CA 1
ATOM 2165 C C . VAL A 1 283 ? -13.914 9.935 28.845 1.00 96.81 283 VAL A C 1
ATOM 2167 O O . VAL A 1 283 ? -14.764 9.866 29.734 1.00 96.81 283 VAL A O 1
ATOM 2170 N N . ASP A 1 284 ? -12.721 9.356 28.938 1.00 97.62 284 ASP A N 1
ATOM 2171 C CA . ASP A 1 284 ? -12.283 8.700 30.167 1.00 97.62 284 ASP A CA 1
ATOM 2172 C C . ASP A 1 284 ? -12.143 9.726 31.299 1.00 97.62 284 ASP A C 1
ATOM 2174 O O . ASP A 1 284 ? -11.663 10.842 31.087 1.00 97.62 284 ASP A O 1
ATOM 2178 N N . GLY A 1 285 ? -12.551 9.339 32.508 1.00 97.12 285 GLY A N 1
ATOM 2179 C CA . GLY A 1 285 ? -12.572 10.209 33.684 1.00 97.12 285 GLY A CA 1
ATOM 2180 C C . GLY A 1 285 ? -13.961 10.367 34.298 1.00 97.12 285 GLY A C 1
ATOM 2181 O O . GLY A 1 285 ? -14.861 9.562 34.065 1.00 97.12 285 GLY A O 1
ATOM 2182 N N . GLU A 1 286 ? -14.127 11.380 35.148 1.00 96.62 286 GLU A N 1
ATOM 2183 C CA . GLU A 1 286 ? -15.411 11.654 35.795 1.00 96.62 286 GLU A CA 1
ATOM 2184 C C . GLU A 1 286 ? -16.368 12.372 34.834 1.00 96.62 286 GLU A C 1
ATOM 2186 O O . GLU A 1 286 ? -16.050 13.420 34.274 1.00 96.62 286 GLU A O 1
ATOM 2191 N N . TYR A 1 287 ? -17.567 11.819 34.679 1.00 95.06 287 TYR A N 1
ATOM 2192 C CA . TYR A 1 287 ? -18.651 12.371 33.881 1.00 95.06 287 TYR A CA 1
ATOM 2193 C C . TYR A 1 287 ? -19.961 12.238 34.660 1.00 95.06 287 TYR A C 1
ATOM 2195 O O . TYR A 1 287 ? -20.414 11.132 34.953 1.00 95.06 287 TYR A O 1
ATOM 2203 N N . ASN A 1 288 ? -20.574 13.365 35.038 1.00 92.25 288 ASN A N 1
ATOM 2204 C CA . ASN A 1 288 ? -21.816 13.399 35.825 1.00 92.25 288 ASN A CA 1
ATOM 2205 C C . ASN A 1 288 ? -21.781 12.521 37.099 1.00 92.25 288 ASN A C 1
ATOM 2207 O O . ASN A 1 288 ? -22.758 11.835 37.418 1.00 92.25 288 ASN A O 1
ATOM 2211 N N . GLY A 1 289 ? -20.649 12.513 37.813 1.00 92.44 289 GLY A N 1
ATOM 2212 C CA . GLY A 1 289 ? -20.438 11.719 39.032 1.00 92.44 289 GLY A CA 1
ATOM 2213 C C . GLY A 1 289 ? -20.212 10.217 38.803 1.00 92.44 289 GLY A C 1
ATOM 2214 O O . GLY A 1 289 ? -20.060 9.470 39.769 1.00 92.44 289 GLY A O 1
ATOM 2215 N N . THR A 1 290 ? -20.189 9.768 37.544 1.00 96.25 290 THR A N 1
ATOM 2216 C CA . THR A 1 290 ? -19.819 8.407 37.125 1.00 96.25 290 THR A CA 1
ATOM 2217 C C . THR A 1 290 ? -18.391 8.408 36.589 1.00 96.25 290 THR A C 1
ATOM 2219 O O . THR A 1 290 ? -17.993 9.327 35.882 1.00 96.25 290 THR A O 1
ATOM 2222 N N . ILE A 1 291 ? -17.613 7.373 36.892 1.00 97.94 291 ILE A N 1
ATOM 2223 C CA . ILE A 1 291 ? -16.273 7.184 36.328 1.00 97.94 291 ILE A CA 1
ATOM 2224 C C . ILE A 1 291 ? -16.398 6.389 35.030 1.00 97.94 291 ILE A C 1
ATOM 2226 O O . ILE A 1 291 ? -16.897 5.261 35.038 1.00 97.94 291 ILE A O 1
ATOM 2230 N N . ILE A 1 292 ? -15.923 6.979 33.938 1.00 98.25 292 ILE A N 1
ATOM 2231 C CA . ILE A 1 292 ? -15.865 6.408 32.596 1.00 98.25 292 ILE A CA 1
ATOM 2232 C C . ILE A 1 292 ? -14.460 5.876 32.328 1.00 98.25 292 ILE A C 1
ATOM 2234 O O . ILE A 1 292 ? -13.469 6.566 32.566 1.00 98.25 292 ILE A O 1
ATOM 2238 N N . ILE A 1 293 ? -14.379 4.639 31.840 1.00 97.81 293 ILE A N 1
ATOM 2239 C CA . ILE A 1 293 ? -13.129 3.986 31.447 1.00 97.81 293 ILE A CA 1
ATOM 2240 C C . ILE A 1 293 ? -13.349 3.263 30.117 1.00 97.81 293 ILE A C 1
ATOM 2242 O O . ILE A 1 293 ? -14.288 2.473 29.996 1.00 97.81 293 ILE A O 1
ATOM 2246 N N . GLY A 1 294 ? -12.465 3.482 29.146 1.00 95.62 294 GLY A N 1
ATOM 2247 C CA . GLY A 1 294 ? -12.521 2.828 27.843 1.00 95.62 294 GLY A CA 1
ATOM 2248 C C . GLY A 1 294 ? -13.474 3.499 26.852 1.00 95.62 294 GLY A C 1
ATOM 2249 O O . GLY A 1 294 ? -13.989 2.831 25.960 1.00 95.62 294 GLY A O 1
ATOM 2250 N N . ALA A 1 295 ? -13.697 4.811 26.952 1.00 96.12 295 ALA A N 1
ATOM 2251 C CA . ALA A 1 295 ? -14.501 5.567 25.992 1.00 96.12 295 ALA A CA 1
ATOM 2252 C C . ALA A 1 295 ? -13.973 5.464 24.548 1.00 96.12 295 ALA A C 1
ATOM 2254 O O . ALA A 1 295 ? -14.756 5.561 23.606 1.00 96.12 295 ALA A O 1
ATOM 2255 N N . ARG A 1 296 ? -12.670 5.195 24.377 1.00 92.75 296 ARG A N 1
ATOM 2256 C CA . ARG A 1 296 ? -12.019 4.910 23.085 1.00 92.75 296 ARG A CA 1
ATOM 2257 C C . ARG A 1 296 ? -11.618 3.445 22.889 1.00 92.75 296 ARG A C 1
ATOM 2259 O O . ARG A 1 296 ? -10.713 3.131 22.123 1.00 92.75 296 ARG A O 1
ATOM 2266 N N . SER A 1 297 ? -12.259 2.539 23.618 1.00 90.94 297 SER A N 1
ATOM 2267 C CA . SER A 1 297 ? -12.033 1.095 23.543 1.00 90.94 297 SER A CA 1
ATOM 2268 C C . SER A 1 297 ? -13.275 0.385 23.008 1.00 90.94 297 SER A C 1
ATOM 2270 O O . SER A 1 297 ? -14.376 0.935 23.000 1.00 90.94 297 SER A O 1
ATOM 2272 N N . ASN A 1 298 ? -13.136 -0.880 22.617 1.00 88.56 298 ASN A N 1
ATOM 2273 C CA . ASN A 1 298 ? -14.279 -1.740 22.323 1.00 88.56 298 ASN A CA 1
ATOM 2274 C C . ASN A 1 298 ? -15.071 -2.129 23.594 1.00 88.56 298 ASN A C 1
ATOM 2276 O O . ASN A 1 298 ? -16.160 -2.700 23.496 1.00 88.56 298 ASN A O 1
ATOM 2280 N N . VAL A 1 299 ? -14.543 -1.815 24.784 1.00 92.75 299 VAL A N 1
ATOM 2281 C CA . VAL A 1 299 ? -15.192 -2.029 26.084 1.00 92.75 299 VAL A CA 1
ATOM 2282 C C . VAL A 1 299 ? -15.305 -0.711 26.852 1.00 92.75 299 VAL A C 1
ATOM 2284 O O . VAL A 1 299 ? -14.294 -0.139 27.247 1.00 92.75 299 VAL A O 1
ATOM 2287 N N . LEU A 1 300 ? -16.538 -0.289 27.141 1.00 96.12 300 LEU A N 1
ATOM 2288 C CA . LEU A 1 300 ? -16.858 0.831 28.026 1.00 96.12 300 LEU A CA 1
ATOM 2289 C C . LEU A 1 300 ? -17.201 0.310 29.420 1.00 96.12 300 LEU A C 1
ATOM 2291 O O . LEU A 1 300 ? -18.100 -0.515 29.580 1.00 96.12 300 LEU A O 1
ATOM 2295 N N . THR A 1 301 ? -16.533 0.822 30.447 1.00 97.19 301 THR A N 1
ATOM 2296 C CA . THR A 1 301 ? -16.858 0.545 31.848 1.00 97.19 301 THR A CA 1
ATOM 2297 C C . THR A 1 301 ? -17.273 1.825 32.559 1.00 97.19 301 THR A C 1
ATOM 2299 O O . THR A 1 301 ? -16.561 2.822 32.533 1.00 97.19 301 THR A O 1
ATOM 2302 N N . MET A 1 302 ? -18.422 1.761 33.226 1.00 97.44 302 MET A N 1
ATOM 2303 C CA . MET A 1 302 ? -18.994 2.828 34.039 1.00 97.44 302 MET A CA 1
ATOM 2304 C C . MET A 1 302 ? -19.045 2.378 35.496 1.00 97.44 302 MET A C 1
ATOM 2306 O O . MET A 1 302 ? -19.596 1.315 35.790 1.00 97.44 302 MET A O 1
ATOM 2310 N N . ILE A 1 303 ? -18.479 3.168 36.404 1.00 97.62 303 ILE A N 1
ATOM 2311 C CA . ILE A 1 303 ? -18.441 2.890 37.848 1.00 97.62 303 ILE A CA 1
ATOM 2312 C C . ILE A 1 303 ? -19.077 4.059 38.595 1.00 97.62 303 ILE A C 1
ATOM 2314 O O . ILE A 1 303 ? -18.902 5.206 38.196 1.00 97.62 303 ILE A O 1
ATOM 2318 N N . ASN A 1 304 ? -19.773 3.767 39.695 1.00 96.50 304 ASN A N 1
ATOM 2319 C CA . ASN A 1 304 ? -20.498 4.756 40.491 1.00 96.50 304 ASN A CA 1
ATOM 2320 C C . ASN A 1 304 ? -21.619 5.434 39.684 1.00 96.50 304 ASN A C 1
ATOM 2322 O O . ASN A 1 304 ? -21.705 6.656 39.610 1.00 96.50 304 ASN A O 1
ATOM 2326 N N . LEU A 1 305 ? -22.460 4.616 39.040 1.00 95.81 305 LEU A N 1
ATOM 2327 C CA . LEU A 1 305 ? -23.528 5.093 38.159 1.00 95.81 305 LEU A CA 1
ATOM 2328 C C . LEU A 1 305 ? -24.451 6.111 38.836 1.00 95.81 305 LEU A C 1
ATOM 2330 O O . LEU A 1 305 ? -24.921 5.896 39.954 1.00 95.81 305 LEU A O 1
ATOM 2334 N N . THR A 1 306 ? -24.799 7.164 38.106 1.00 96.00 306 THR A N 1
ATOM 2335 C CA . THR A 1 306 ? -25.850 8.118 38.480 1.00 96.00 306 THR A CA 1
ATOM 2336 C C . THR A 1 306 ? -27.050 7.997 37.539 1.00 96.00 306 THR A C 1
ATOM 2338 O O . THR A 1 306 ? -26.965 7.401 36.464 1.00 96.00 306 THR A O 1
ATOM 2341 N N . THR A 1 307 ? -28.194 8.576 37.913 1.00 94.31 307 THR A N 1
ATOM 2342 C CA . THR A 1 307 ? -29.399 8.587 37.059 1.00 94.31 307 THR A CA 1
ATOM 2343 C C . THR A 1 307 ? -29.183 9.321 35.732 1.00 94.31 307 THR A C 1
ATOM 2345 O O . THR A 1 307 ? -29.878 9.039 34.762 1.00 94.31 307 THR A O 1
ATOM 2348 N N . ASN A 1 308 ? -28.193 10.219 35.667 1.00 93.12 308 ASN A N 1
ATOM 2349 C CA . ASN A 1 308 ? -27.832 10.975 34.463 1.00 93.12 308 ASN A CA 1
ATOM 2350 C C . ASN A 1 308 ? -27.117 10.121 33.405 1.00 93.12 308 ASN A C 1
ATOM 2352 O O . ASN A 1 308 ? -26.934 10.575 32.280 1.00 93.12 308 ASN A O 1
ATOM 2356 N N . MET A 1 309 ? -26.734 8.889 33.749 1.00 94.75 309 MET A N 1
ATOM 2357 C CA . MET A 1 309 ? -26.157 7.921 32.815 1.00 94.75 309 MET A CA 1
ATOM 2358 C C . MET A 1 309 ? -27.225 7.074 32.108 1.00 94.75 309 MET A C 1
ATOM 2360 O O . MET A 1 309 ? -26.890 6.171 31.344 1.00 94.75 309 MET A O 1
ATOM 2364 N N . ALA A 1 310 ? -28.514 7.328 32.345 1.00 94.12 310 ALA A N 1
ATOM 2365 C CA . ALA A 1 310 ? -29.583 6.701 31.580 1.00 94.12 310 ALA A CA 1
ATOM 2366 C C . ALA A 1 310 ? -29.648 7.295 30.162 1.00 94.12 310 ALA A C 1
ATOM 2368 O O . ALA A 1 310 ? -29.707 8.512 29.986 1.00 94.12 310 ALA A O 1
ATOM 2369 N N . GLY A 1 311 ? -29.665 6.438 29.141 1.00 94.44 311 GLY A N 1
ATOM 2370 C CA . GLY A 1 311 ? -29.765 6.889 27.757 1.00 94.44 311 GLY A CA 1
ATOM 2371 C C . GLY A 1 311 ? -29.353 5.838 26.740 1.00 94.44 311 GLY A C 1
ATOM 2372 O O . GLY A 1 311 ? -29.142 4.668 27.065 1.00 94.44 311 GLY A O 1
ATOM 2373 N N . VAL A 1 312 ? -29.251 6.283 25.492 1.00 95.12 312 VAL A N 1
ATOM 2374 C CA . VAL A 1 312 ? -28.804 5.458 24.373 1.00 95.12 312 VAL A CA 1
ATOM 2375 C C . VAL A 1 312 ? -27.288 5.533 24.291 1.00 95.12 312 VAL A C 1
ATOM 2377 O O . VAL A 1 312 ? -26.727 6.605 24.060 1.00 95.12 312 VAL A O 1
ATOM 2380 N N . TYR A 1 313 ? -26.638 4.384 24.451 1.00 94.88 313 TYR A N 1
ATOM 2381 C CA . TYR A 1 313 ? -25.208 4.242 24.220 1.00 94.88 313 TYR A CA 1
ATOM 2382 C C . TYR A 1 313 ? -24.963 3.727 22.811 1.00 94.88 313 TYR A C 1
ATOM 2384 O O . TYR A 1 313 ? -25.603 2.772 22.371 1.00 94.88 313 TYR A O 1
ATOM 2392 N N . ARG A 1 314 ? -24.009 4.339 22.116 1.00 92.81 314 ARG A N 1
ATOM 2393 C CA . ARG A 1 314 ? -23.566 3.917 20.786 1.00 92.81 314 ARG A CA 1
ATOM 2394 C C . ARG A 1 314 ? -22.049 3.834 20.774 1.00 92.81 314 ARG A C 1
ATOM 2396 O O . ARG A 1 314 ? -21.394 4.758 21.238 1.00 92.81 314 ARG A O 1
ATOM 2403 N N . LEU A 1 315 ? -21.507 2.760 20.209 1.00 91.50 315 LEU A N 1
ATOM 2404 C CA . LEU A 1 315 ? -20.114 2.725 19.783 1.00 91.50 315 LEU A CA 1
ATOM 2405 C C . LEU A 1 315 ? -20.056 3.150 18.314 1.00 91.50 315 LEU A C 1
ATOM 2407 O O . LEU A 1 315 ? -20.698 2.531 17.463 1.00 91.50 315 LEU A O 1
ATOM 2411 N N . VAL A 1 316 ? -19.319 4.217 18.028 1.00 90.12 316 VAL A N 1
ATOM 2412 C CA . VAL A 1 316 ? -18.914 4.584 16.672 1.00 90.12 316 VAL A CA 1
ATOM 2413 C C . VAL A 1 316 ? -17.566 3.928 16.414 1.00 90.12 316 VAL A C 1
ATOM 2415 O O . VAL A 1 316 ? -16.642 4.072 17.214 1.00 90.12 316 VAL A O 1
ATOM 2418 N N . VAL A 1 317 ? -17.486 3.183 15.315 1.00 85.31 317 VAL A N 1
ATOM 2419 C CA . VAL A 1 317 ? -16.252 2.571 14.831 1.00 85.31 317 VAL A CA 1
ATOM 2420 C C . VAL A 1 317 ? -15.948 3.180 13.475 1.00 85.31 317 VAL A C 1
ATOM 2422 O O . VAL A 1 317 ? -16.839 3.246 12.627 1.00 85.31 317 VAL A O 1
ATOM 2425 N N . SER A 1 318 ? -14.713 3.615 13.271 1.00 79.88 318 SER A N 1
ATOM 2426 C CA . SER A 1 318 ? -14.241 4.115 11.985 1.00 79.88 318 SER A CA 1
ATOM 2427 C C . SER A 1 318 ? -12.869 3.549 11.652 1.00 79.88 318 SER A C 1
ATOM 2429 O O . SER A 1 318 ? -12.123 3.138 12.543 1.00 79.88 318 SER A O 1
ATOM 2431 N N . ASN A 1 319 ? -12.526 3.583 10.368 1.00 72.69 319 ASN A N 1
ATOM 2432 C CA . ASN A 1 319 ? -11.133 3.509 9.946 1.00 72.69 319 ASN A CA 1
ATOM 2433 C C . ASN A 1 319 ? -10.356 4.712 10.548 1.00 72.69 319 ASN A C 1
ATOM 2435 O O . ASN A 1 319 ? -10.985 5.712 10.935 1.00 72.69 319 ASN A O 1
ATOM 2439 N N . PRO A 1 320 ? -9.034 4.586 10.736 1.00 63.53 320 PRO A N 1
ATOM 2440 C CA . PRO A 1 320 ? -8.195 5.574 11.412 1.00 63.53 320 PRO A CA 1
ATOM 2441 C C . PRO A 1 320 ? -8.035 6.827 10.552 1.00 63.53 320 PRO A C 1
ATOM 2443 O O . PRO A 1 320 ? -8.232 6.742 9.325 1.00 63.53 320 PRO A O 1
#

Solvent-accessible surface area (backbone atoms only — not comparable to full-atom values): 16001 Å² total; per-residue (Å²): 134,64,82,62,46,70,45,78,45,68,77,50,62,51,76,40,69,69,46,52,62,79,54,83,55,70,17,43,37,23,18,79,97,52,96,75,44,65,14,31,37,37,32,41,26,37,16,74,76,35,94,67,44,49,56,72,83,33,81,56,37,49,57,24,21,23,42,37,30,36,39,22,47,36,56,40,61,49,72,19,20,52,40,17,27,41,38,54,97,61,22,12,25,24,45,20,26,32,42,81,48,65,88,70,25,23,25,48,21,42,28,52,19,20,73,72,82,55,30,35,47,60,72,27,5,21,21,54,96,94,34,23,75,58,39,38,34,37,38,22,25,15,77,44,46,31,26,85,68,33,40,75,31,70,45,60,60,55,71,42,40,42,34,34,36,34,28,42,90,80,10,37,37,38,29,26,50,54,53,39,83,22,17,31,29,35,66,30,50,51,57,30,70,34,51,49,10,23,38,16,42,19,10,29,16,81,37,76,75,47,72,43,55,36,18,40,29,33,40,35,74,80,45,77,42,66,41,62,72,49,73,68,57,46,39,66,73,48,54,78,65,43,74,80,37,74,45,73,97,73,81,91,68,54,77,62,30,67,49,75,45,47,42,42,68,47,65,41,79,58,61,38,38,39,27,22,54,72,85,40,78,51,62,64,41,83,52,84,78,16,40,34,40,38,22,64,39,60,44,36,36,39,37,38,33,40,81,84,74,68,73,54,73,45,77,48,72,38,69,94

Foldseek 3Di:
DDLWDKDKWDDAKDWDQDDAFQDTDIWIFFPPPDPDGGMWIFIALQAPLHPSHDCCPPPLQQAKKKKKWKKFALDDQDWFAQKWQALPPQATWGQTFAHGDPPQKTFTKTAFGHDPQQFFFWPAAAHHPVFRPRRNRIGTFFPDDGGPPGHTDIDGRHMKMWMWIDHQVQQWIFIDILLHTGTIGHVGHTGHYDNQGTIMGQFTGPGVPNTDSGGRMIIGDIDMGSHGDDSVVSQVVHRWKDWPDFFPPDDDADAQGKDKTAIDIDRRPPKWKAKDFVNHTDDAQDDPNWGWDQRRHRMIMIGRDDPVSDGDMDIDIGRD

Mean predicted aligned error: 7.18 Å

Secondary structure (DSSP, 8-state):
--TT-EEEESS-EEEES--STT--S-EEEESTT-SS---EEEETT-STTSTT--GGGTGGGSSEEEEEEEEEE---SS--EEEEEEEETTEEEEEEEESS--TT-BEEEEEE--TTTT--EEEEBBS-TT-TTT-TTEEE-EEE-BGGG-EE--B-SSEEEEEEEEETTTTEEEEEETTEEEEEEESPPPP---TTS--EESSEE-STT-EES---EEEEEEEEESSPPPHHHHHTTSPPPEEEEPPPS-----TT-EEEEE-EEESSSSPEEEEEETTEEP-SEEETTEEEE-TTSSEEEEES--GGG-S-EEEEEE--